Protein AF-0000000067724307 (afdb_homodimer)

Sequence (294 aa):
MVFWEGGGRNGIGILVDKDLRELVVEDRRVNDRLMTIKIVVEGFTLNIISVYAPQAVLDKEVKRHFLEDLDEMVRGIPHTEKLFIGGDFNSHNGATSGGYDDMHGGFSFGDRNRGGTSLLDFARAFDLVIANSSFSKKREHLVTFRSMVFWEGGGRNGIGILVDKDLRELVVEDRRVNDRLMTIKIVVEGFTLNIISVYAPQAVLDKEVKRHFLEDLDEMVRGIPHTEKLFIGGDFNSHNGATSGGYDDMHGGFSFGDRNRGGTSLLDFARAFDLVIANSSFSKKREHLVTFRS

Radius of gyration: 19.55 Å; Cα contacts (8 Å, |Δi|>4): 501; chains: 2; bounding box: 61×53×56 Å

pLDDT: mean 74.77, std 25.17, range [22.05, 97.94]

Organism: Nicotiana tabacum (NCBI:txid4097)

Structure (mmCIF, N/CA/C/O backbone):
data_AF-0000000067724307-model_v1
#
loop_
_entity.id
_entity.type
_entity.pdbx_description
1 polymer 'Craniofacial development protein 2-like'
#
loop_
_atom_site.group_PDB
_atom_site.id
_atom_site.type_symbol
_atom_site.label_atom_id
_atom_site.label_alt_id
_atom_site.label_comp_id
_atom_site.label_asym_id
_atom_site.label_entity_id
_atom_site.label_seq_id
_atom_site.pdbx_PDB_ins_code
_atom_site.Cartn_x
_atom_site.Cartn_y
_atom_site.Cartn_z
_atom_site.occupancy
_atom_site.B_iso_or_equiv
_atom_site.auth_seq_id
_atom_site.auth_comp_id
_atom_site.auth_asym_id
_atom_site.auth_atom_id
_atom_site.pdbx_PDB_model_num
ATOM 1 N N . MET A 1 1 ? 14.914 7.383 -19.219 1 22.34 1 MET A N 1
ATOM 2 C CA . MET A 1 1 ? 14.766 8.242 -18.047 1 22.34 1 MET A CA 1
ATOM 3 C C . MET A 1 1 ? 13.414 8.008 -17.359 1 22.34 1 MET A C 1
ATOM 5 O O . MET A 1 1 ? 12.367 8.164 -18 1 22.34 1 MET A O 1
ATOM 9 N N . VAL A 1 2 ? 13.422 7 -16.656 1 27.97 2 VAL A N 1
ATOM 10 C CA . VAL A 1 2 ? 12.109 6.887 -16.031 1 27.97 2 VAL A CA 1
ATOM 11 C C . VAL A 1 2 ? 11.859 8.109 -15.141 1 27.97 2 VAL A C 1
ATOM 13 O O . VAL A 1 2 ? 12.641 8.398 -14.234 1 27.97 2 VAL A O 1
ATOM 16 N N . PHE A 1 3 ? 11.352 9.156 -15.734 1 30.44 3 PHE A N 1
ATOM 17 C CA . PHE A 1 3 ? 10.766 10.258 -14.984 1 30.44 3 PHE A CA 1
ATOM 18 C C . PHE A 1 3 ? 9.742 9.742 -13.984 1 30.44 3 PHE A C 1
ATOM 20 O O . PHE A 1 3 ? 8.898 8.914 -14.328 1 30.44 3 PHE A O 1
ATOM 27 N N . TRP A 1 4 ? 10.414 9.219 -12.867 1 38.59 4 TRP A N 1
ATOM 28 C CA . TRP A 1 4 ? 9.305 9.305 -11.93 1 38.59 4 TRP A CA 1
ATOM 29 C C . TRP A 1 4 ? 8.602 10.648 -12.039 1 38.59 4 TRP A C 1
ATOM 31 O O . TRP A 1 4 ? 9.234 11.703 -11.906 1 38.59 4 TRP A O 1
ATOM 41 N N . GLU A 1 5 ? 7.961 10.859 -12.945 1 40.84 5 GLU A N 1
ATOM 42 C CA . GLU A 1 5 ? 7.176 12.078 -13.117 1 40.84 5 GLU A CA 1
ATOM 43 C C . GLU A 1 5 ? 6.777 12.672 -11.773 1 40.84 5 GLU A C 1
ATOM 45 O O . GLU A 1 5 ? 5.855 13.484 -11.695 1 40.84 5 GLU A O 1
ATOM 50 N N . GLY A 1 6 ? 7.395 12.117 -10.5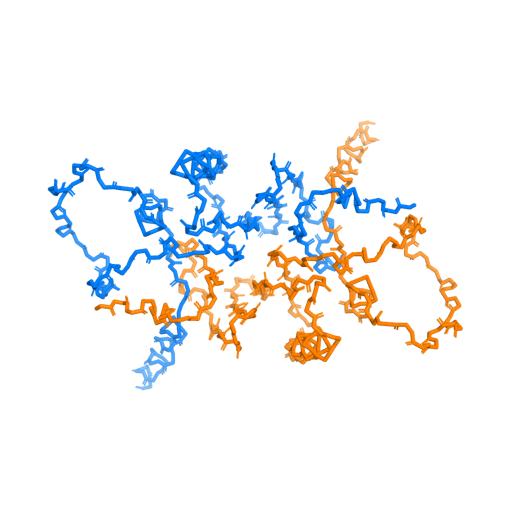86 1 39.94 6 GLY A N 1
ATOM 51 C CA . GLY A 1 6 ? 6.852 12.922 -9.508 1 39.94 6 GLY A CA 1
ATOM 52 C C . GLY A 1 6 ? 7.434 14.32 -9.453 1 39.94 6 GLY A C 1
ATOM 53 O O . GLY A 1 6 ? 8.43 14.562 -8.773 1 39.94 6 GLY A O 1
ATOM 54 N N . GLY A 1 7 ? 7.75 14.984 -10.438 1 40.38 7 GLY A N 1
ATOM 55 C CA . GLY A 1 7 ? 8.039 16.375 -10.133 1 40.38 7 GLY A CA 1
ATOM 56 C C . GLY A 1 7 ? 7.516 16.812 -8.781 1 40.38 7 GLY A C 1
ATOM 57 O O . GLY A 1 7 ? 7.215 15.977 -7.922 1 40.38 7 GLY A O 1
ATOM 58 N N . GLY A 1 8 ? 6.836 18.078 -8.727 1 43.09 8 GLY A N 1
ATOM 59 C CA . GLY A 1 8 ? 6.203 18.797 -7.641 1 43.09 8 GLY A CA 1
ATOM 60 C C . GLY A 1 8 ? 5.242 17.938 -6.832 1 43.09 8 GLY A C 1
ATOM 61 O O . GLY A 1 8 ? 4.645 18.406 -5.863 1 43.09 8 GLY A O 1
ATOM 62 N N . ARG A 1 9 ? 4.918 16.703 -7.434 1 49.91 9 ARG A N 1
ATOM 63 C CA . ARG A 1 9 ? 3.762 15.961 -6.949 1 49.91 9 ARG A CA 1
ATOM 64 C C . ARG A 1 9 ? 4.152 15.016 -5.82 1 49.91 9 ARG A C 1
ATOM 66 O O . ARG A 1 9 ? 5.309 14.602 -5.727 1 49.91 9 ARG A O 1
ATOM 73 N N . ASN A 1 10 ? 3.328 14.742 -4.867 1 62.5 10 ASN A N 1
ATOM 74 C CA . ASN A 1 10 ? 3.438 13.898 -3.684 1 62.5 10 ASN A CA 1
ATOM 75 C C . ASN A 1 10 ? 4.047 12.539 -4.016 1 62.5 10 ASN A C 1
ATOM 77 O O . ASN A 1 10 ? 4.074 12.133 -5.18 1 62.5 10 ASN A O 1
ATOM 81 N N . GLY A 1 11 ? 5.008 11.859 -3.264 1 81.06 11 GLY A N 1
ATOM 82 C CA . GLY A 1 11 ? 5.906 10.719 -3.209 1 81.06 11 GLY A CA 1
ATOM 83 C C . GLY A 1 11 ? 5.176 9.391 -3.146 1 81.06 11 GLY A C 1
ATOM 84 O O . GLY A 1 11 ? 5.742 8.383 -2.711 1 81.06 11 GLY A O 1
ATOM 85 N N . ILE A 1 12 ? 3.775 9.422 -3.645 1 90.5 12 ILE A N 1
ATOM 86 C CA . ILE A 1 12 ? 3.088 8.133 -3.549 1 90.5 12 ILE A CA 1
ATOM 87 C C . ILE A 1 12 ? 3.537 7.223 -4.688 1 90.5 12 ILE A C 1
ATOM 89 O O . ILE A 1 12 ? 3.785 7.688 -5.805 1 90.5 12 ILE A O 1
ATOM 93 N N . GLY A 1 13 ? 3.693 5.875 -4.41 1 92.12 13 GLY A N 1
ATOM 94 C CA . GLY A 1 13 ? 4.145 4.918 -5.41 1 92.12 13 GLY A CA 1
ATOM 95 C C . GLY A 1 13 ? 3.83 3.479 -5.047 1 92.12 13 GLY A C 1
ATOM 96 O O . GLY A 1 13 ? 3.295 3.209 -3.969 1 92.12 13 GLY A O 1
ATOM 97 N N . ILE A 1 14 ? 4.039 2.645 -6.008 1 95.25 14 ILE A N 1
ATOM 98 C CA . ILE A 1 14 ? 3.93 1.202 -5.812 1 95.25 14 ILE A CA 1
ATOM 99 C C . ILE A 1 14 ? 5.145 0.505 -6.418 1 95.25 14 ILE A C 1
ATOM 101 O O . ILE A 1 14 ? 5.496 0.75 -7.574 1 95.25 14 ILE A O 1
ATOM 105 N N . LEU A 1 15 ? 5.812 -0.229 -5.598 1 94.88 15 LEU A N 1
ATOM 106 C CA . LEU A 1 15 ? 6.859 -1.135 -6.059 1 94.88 15 LEU A CA 1
ATOM 107 C C . LEU A 1 15 ? 6.328 -2.559 -6.184 1 94.88 15 LEU A C 1
ATOM 109 O O . LEU A 1 15 ? 5.609 -3.037 -5.305 1 94.88 15 LEU A O 1
ATOM 113 N N . VAL A 1 16 ? 6.738 -3.207 -7.273 1 95.75 16 VAL A N 1
ATOM 114 C CA . VAL A 1 16 ? 6.223 -4.535 -7.59 1 95.75 16 VAL A CA 1
ATOM 115 C C . VAL A 1 16 ? 7.387 -5.508 -7.77 1 95.75 16 VAL A C 1
ATOM 117 O O . VAL A 1 16 ? 8.391 -5.18 -8.414 1 95.75 16 VAL A O 1
ATOM 120 N N . ASP A 1 17 ? 7.16 -6.652 -7.137 1 96.19 17 ASP A N 1
ATOM 121 C CA . ASP A 1 17 ? 8.102 -7.723 -7.438 1 96.19 17 ASP A CA 1
ATOM 122 C C . ASP A 1 17 ? 8.297 -7.875 -8.945 1 96.19 17 ASP A C 1
ATOM 124 O O . ASP A 1 17 ? 7.324 -7.941 -9.695 1 96.19 17 ASP A O 1
ATOM 128 N N . LYS A 1 18 ? 9.562 -7.898 -9.367 1 93.75 18 LYS A N 1
ATOM 129 C CA . LYS A 1 18 ? 9.852 -7.945 -10.797 1 93.75 18 LYS A CA 1
ATOM 130 C C . LYS A 1 18 ? 9.195 -9.156 -11.453 1 93.75 18 LYS A C 1
ATOM 132 O O . LYS A 1 18 ? 8.758 -9.086 -12.602 1 93.75 18 LYS A O 1
ATOM 137 N N . ASP A 1 19 ? 9.039 -10.242 -10.758 1 93 19 ASP A N 1
ATOM 138 C CA . ASP A 1 19 ? 8.445 -11.469 -11.281 1 93 19 ASP A CA 1
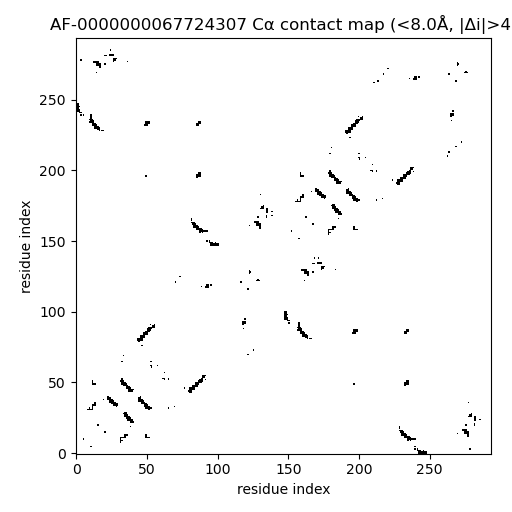ATOM 139 C C . ASP A 1 19 ? 6.961 -11.266 -11.586 1 93 19 ASP A C 1
ATOM 141 O O . ASP A 1 19 ? 6.359 -12.07 -12.305 1 93 19 ASP A O 1
ATOM 145 N N . LEU A 1 20 ? 6.402 -10.188 -11.039 1 92.12 20 LEU A N 1
ATOM 146 C CA . LEU A 1 20 ? 4.969 -9.969 -11.195 1 92.12 20 LEU A CA 1
ATOM 147 C C . LEU A 1 20 ? 4.688 -8.891 -12.234 1 92.12 20 LEU A C 1
ATOM 149 O O . LEU A 1 20 ? 3.529 -8.617 -12.555 1 92.12 20 LEU A O 1
ATOM 153 N N . ARG A 1 21 ? 5.668 -8.312 -12.75 1 91.94 21 ARG A N 1
ATOM 154 C CA . ARG A 1 21 ? 5.523 -7.164 -13.641 1 91.94 21 ARG A CA 1
ATOM 155 C C . ARG A 1 21 ? 4.539 -7.465 -14.766 1 91.94 21 ARG A C 1
ATOM 157 O O . ARG A 1 21 ? 3.652 -6.66 -15.055 1 91.94 21 ARG A O 1
ATOM 164 N N . GLU A 1 22 ? 4.664 -8.68 -15.344 1 89.5 22 GLU A N 1
ATOM 165 C CA . GLU A 1 22 ? 3.85 -9.023 -16.5 1 89.5 22 GLU A CA 1
ATOM 166 C C . GLU A 1 22 ? 2.416 -9.352 -16.094 1 89.5 22 GLU A C 1
ATOM 168 O O . GLU A 1 22 ? 1.527 -9.438 -16.953 1 89.5 22 GLU A O 1
ATOM 173 N N . LEU A 1 23 ? 2.252 -9.57 -14.859 1 91.31 23 LEU A N 1
ATOM 174 C CA . LEU A 1 23 ? 0.918 -9.898 -14.367 1 91.31 23 LEU A CA 1
ATOM 175 C C . LEU A 1 23 ? 0.142 -8.641 -14.008 1 91.31 23 LEU A C 1
ATOM 177 O O . LEU A 1 23 ? -1.062 -8.695 -13.75 1 91.31 23 LEU A O 1
ATOM 181 N N . VAL A 1 24 ? 0.819 -7.453 -13.992 1 93.06 24 VAL A N 1
ATOM 182 C CA . VAL A 1 24 ? 0.139 -6.176 -13.812 1 93.06 24 VAL A CA 1
ATOM 183 C C . VAL A 1 24 ? -0.581 -5.785 -15.094 1 93.06 24 VAL A C 1
ATOM 185 O O . VAL A 1 24 ? 0.06 -5.512 -16.109 1 93.06 24 VAL A O 1
ATOM 188 N N . VAL A 1 25 ? -1.899 -5.676 -15 1 93.44 25 VAL A N 1
ATOM 189 C CA . VAL A 1 25 ? -2.668 -5.48 -16.219 1 93.44 25 VAL A CA 1
ATOM 190 C C . VAL A 1 25 ? -3.203 -4.051 -16.266 1 93.44 25 VAL A C 1
ATOM 192 O O . VAL A 1 25 ? -3.648 -3.582 -17.328 1 93.44 25 VAL A O 1
ATOM 195 N N . GLU A 1 26 ? -3.25 -3.391 -15.156 1 93.62 26 GLU A N 1
ATOM 196 C CA . GLU A 1 26 ? -3.652 -1.99 -15.062 1 93.62 26 GLU A CA 1
ATOM 197 C C . GLU A 1 26 ? -2.812 -1.243 -14.031 1 93.62 26 GLU A C 1
ATOM 199 O O . GLU A 1 26 ? -2.438 -1.809 -13 1 93.62 26 GLU A O 1
ATOM 204 N N . ASP A 1 27 ? -2.395 -0.081 -14.312 1 92.19 27 ASP A N 1
ATOM 205 C CA . ASP A 1 27 ? -1.772 0.869 -13.391 1 92.19 27 ASP A CA 1
ATOM 206 C C . ASP A 1 27 ? -2.332 2.275 -13.594 1 92.19 27 ASP A C 1
ATOM 208 O O . ASP A 1 27 ? -2.455 2.74 -14.734 1 92.19 27 ASP A O 1
ATOM 212 N N . ARG A 1 28 ? -2.711 2.877 -12.508 1 92.31 28 ARG A N 1
ATOM 213 C CA . ARG A 1 28 ? -3.344 4.188 -12.625 1 92.31 28 ARG A CA 1
ATOM 214 C C . ARG A 1 28 ? -2.961 5.09 -11.453 1 92.31 28 ARG A C 1
ATOM 216 O O . ARG A 1 28 ? -3.162 4.727 -10.297 1 92.31 28 ARG A O 1
ATOM 223 N N . ARG A 1 29 ? -2.389 6.199 -11.797 1 91.62 29 ARG A N 1
ATOM 224 C CA . ARG A 1 29 ? -2.252 7.273 -10.82 1 91.62 29 ARG A CA 1
ATOM 225 C C . ARG A 1 29 ? -3.418 8.25 -10.914 1 91.62 29 ARG A C 1
ATOM 227 O O . ARG A 1 29 ? -3.564 8.953 -11.914 1 91.62 29 ARG A O 1
ATOM 234 N N . VAL A 1 30 ? -4.223 8.32 -9.906 1 92.75 30 VAL A N 1
ATOM 235 C CA . VAL A 1 30 ? -5.418 9.148 -9.938 1 92.75 30 VAL A CA 1
ATOM 236 C C . VAL A 1 30 ? -5.047 10.602 -9.633 1 92.75 30 VAL A C 1
ATOM 238 O O . VAL A 1 30 ? -5.504 11.523 -10.312 1 92.75 30 VAL A O 1
ATOM 241 N N . ASN A 1 31 ? -4.25 10.82 -8.648 1 92.25 31 ASN A N 1
ATOM 242 C CA . ASN A 1 31 ? -3.709 12.117 -8.25 1 92.25 31 ASN A CA 1
ATOM 243 C C . ASN A 1 31 ? -2.49 11.961 -7.344 1 92.25 31 ASN A C 1
ATOM 245 O O . ASN A 1 31 ? -1.858 10.898 -7.328 1 92.25 31 ASN A O 1
ATOM 249 N N . ASP A 1 32 ? -2.186 13 -6.594 1 90.62 32 ASP A N 1
ATOM 250 C CA . ASP A 1 32 ? -0.966 12.969 -5.793 1 90.62 32 ASP A CA 1
ATOM 251 C C . ASP A 1 32 ? -1.166 12.148 -4.52 1 90.62 32 ASP A C 1
ATOM 253 O O . ASP A 1 32 ? -0.239 12 -3.721 1 90.62 32 ASP A O 1
ATOM 257 N N . ARG A 1 33 ? -2.352 11.492 -4.34 1 94.06 33 ARG A N 1
ATOM 258 C CA . ARG A 1 33 ? -2.639 10.82 -3.074 1 94.06 33 ARG A CA 1
ATOM 259 C C . ARG A 1 33 ? -3.125 9.398 -3.307 1 94.06 33 ARG A C 1
ATOM 261 O O . ARG A 1 33 ? -3.211 8.602 -2.365 1 94.06 33 ARG A O 1
ATOM 268 N N . LEU A 1 34 ? -3.422 9.078 -4.57 1 96.12 34 LEU A N 1
ATOM 269 C CA . LEU A 1 34 ? -4.043 7.789 -4.871 1 96.12 34 LEU A CA 1
ATOM 270 C C . LEU A 1 34 ? -3.42 7.164 -6.113 1 96.12 34 LEU A C 1
ATOM 272 O O . LEU A 1 34 ? -3.377 7.793 -7.176 1 96.12 34 LEU A O 1
ATOM 276 N N . MET A 1 35 ? -2.918 6.004 -5.98 1 95.25 35 MET A N 1
ATOM 277 C CA . MET A 1 35 ? -2.406 5.195 -7.082 1 95.25 35 MET A CA 1
ATOM 278 C C . MET A 1 35 ? -2.85 3.742 -6.941 1 95.25 35 MET A C 1
ATOM 280 O O . MET A 1 35 ? -2.975 3.23 -5.828 1 95.25 35 MET A O 1
ATOM 284 N N . THR A 1 36 ? -3.107 3.068 -8.055 1 96.75 36 THR A N 1
ATOM 285 C CA . THR A 1 36 ? -3.578 1.689 -7.996 1 96.75 36 THR A CA 1
ATOM 286 C C . THR A 1 36 ? -2.947 0.851 -9.102 1 96.75 36 THR A C 1
ATOM 288 O O . THR A 1 36 ? -2.59 1.376 -10.156 1 96.75 36 THR A O 1
ATOM 291 N N . ILE A 1 37 ? -2.756 -0.402 -8.812 1 96.19 37 ILE A N 1
ATOM 292 C CA . ILE A 1 37 ? -2.443 -1.392 -9.844 1 96.19 37 ILE A CA 1
ATOM 293 C C . ILE A 1 37 ? -3.406 -2.572 -9.727 1 96.19 37 ILE A C 1
ATOM 295 O O . ILE A 1 37 ? -4.008 -2.793 -8.672 1 96.19 37 ILE A O 1
ATOM 299 N N . LYS A 1 38 ? -3.609 -3.26 -10.812 1 95.88 38 LYS A N 1
ATOM 300 C CA . LYS A 1 38 ? -4.367 -4.504 -10.891 1 95.88 38 LYS A CA 1
ATOM 301 C C . LYS A 1 38 ? -3.48 -5.66 -11.352 1 95.88 38 LYS A C 1
ATOM 303 O O . LYS A 1 38 ? -2.791 -5.551 -12.367 1 95.88 38 LYS A O 1
ATOM 308 N N . ILE A 1 39 ? -3.463 -6.703 -10.586 1 93.56 39 ILE A N 1
ATOM 309 C CA . ILE A 1 39 ? -2.672 -7.871 -10.953 1 93.56 39 ILE A CA 1
ATOM 310 C C . ILE A 1 39 ? -3.588 -9.078 -11.141 1 93.56 39 ILE A C 1
ATOM 312 O O . ILE A 1 39 ? -4.527 -9.281 -10.367 1 93.56 39 ILE A O 1
ATOM 316 N N . VAL A 1 40 ? -3.287 -9.836 -12.109 1 92.62 40 VAL A N 1
ATOM 317 C CA . VAL A 1 40 ? -4.051 -11.047 -12.375 1 92.62 40 VAL A CA 1
ATOM 318 C C . VAL A 1 40 ? -3.141 -12.266 -12.258 1 92.62 40 VAL A C 1
ATOM 320 O O . VAL A 1 40 ? -2.176 -12.406 -13.016 1 92.62 40 VAL A O 1
ATOM 323 N N . VAL A 1 41 ? -3.461 -13.047 -11.211 1 85.62 41 VAL A N 1
ATOM 324 C CA . VAL A 1 41 ? -2.736 -14.297 -11.008 1 85.62 41 VAL A CA 1
ATOM 325 C C . VAL A 1 41 ? -3.699 -15.477 -11.125 1 85.62 41 VAL A C 1
ATOM 327 O O . VAL A 1 41 ? -4.609 -15.625 -10.305 1 85.62 41 VAL A O 1
ATOM 330 N N . GLU A 1 42 ? -3.445 -16.391 -11.953 1 81.75 42 GLU A N 1
ATOM 331 C CA . GLU A 1 42 ? -4.219 -17.609 -12.234 1 81.75 42 GLU A CA 1
ATOM 332 C C . GLU A 1 42 ? -5.492 -17.641 -11.398 1 81.75 42 GLU A C 1
ATOM 334 O O . GLU A 1 42 ? -5.516 -18.234 -10.32 1 81.75 42 GLU A O 1
ATOM 339 N N . GLY A 1 43 ? -6.613 -17.125 -11.82 1 80.94 43 GLY A N 1
ATOM 340 C CA . GLY A 1 43 ? -7.926 -17.203 -11.195 1 80.94 43 GLY A CA 1
ATOM 341 C C . GLY A 1 43 ? -8.102 -16.188 -10.078 1 80.94 43 GLY A C 1
ATOM 342 O O . GLY A 1 43 ? -9.102 -16.234 -9.352 1 80.94 43 GLY A O 1
ATOM 343 N N . PHE A 1 44 ? -7.102 -15.414 -9.758 1 87.25 44 PHE A N 1
ATOM 344 C CA . PHE A 1 44 ? -7.129 -14.445 -8.664 1 87.25 44 PHE A CA 1
ATOM 345 C C . PHE A 1 44 ? -6.758 -13.055 -9.172 1 87.25 44 PHE A C 1
ATOM 347 O O . PHE A 1 44 ? -5.688 -12.867 -9.75 1 87.25 44 PHE A O 1
ATOM 354 N N . THR A 1 45 ? -7.734 -12.148 -9.109 1 94.81 45 THR A N 1
ATOM 355 C CA . THR A 1 45 ? -7.461 -10.758 -9.484 1 94.81 45 THR A CA 1
ATOM 356 C C . THR A 1 45 ? -7.391 -9.867 -8.25 1 94.81 45 THR A C 1
ATOM 358 O O . THR A 1 45 ? -8.312 -9.859 -7.434 1 94.81 45 THR A O 1
ATOM 361 N N . LEU A 1 46 ? -6.305 -9.148 -8.133 1 95.56 46 LEU A N 1
ATOM 362 C CA . LEU A 1 46 ? -6.059 -8.328 -6.949 1 95.56 46 LEU A CA 1
ATOM 363 C C . LEU A 1 46 ? -5.816 -6.875 -7.344 1 95.56 46 LEU A C 1
ATOM 365 O O . LEU A 1 46 ? -5.02 -6.594 -8.234 1 95.56 46 LEU A O 1
ATOM 369 N N . ASN A 1 47 ? -6.594 -6 -6.73 1 97.44 47 ASN A N 1
ATOM 370 C CA . ASN A 1 47 ? -6.359 -4.562 -6.824 1 97.44 47 ASN A CA 1
ATOM 371 C C . ASN A 1 47 ? -5.605 -4.039 -5.605 1 97.44 47 ASN A C 1
ATOM 373 O O . ASN A 1 47 ? -5.969 -4.344 -4.469 1 97.44 47 ASN A O 1
ATOM 377 N N . ILE A 1 48 ? -4.52 -3.314 -5.836 1 97.5 48 ILE A N 1
ATOM 378 C CA . ILE A 1 48 ? -3.717 -2.723 -4.77 1 97.5 48 ILE A CA 1
ATOM 379 C C . ILE A 1 48 ? -3.73 -1.201 -4.898 1 97.5 48 ILE A C 1
ATOM 381 O O . ILE A 1 48 ? -3.357 -0.657 -5.941 1 97.5 48 ILE A O 1
ATOM 385 N N . ILE A 1 49 ? -4.176 -0.54 -3.891 1 97.94 49 ILE A N 1
ATOM 386 C CA . ILE A 1 49 ? -4.242 0.917 -3.891 1 97.94 49 ILE A CA 1
ATOM 387 C C . ILE A 1 49 ? -3.254 1.479 -2.871 1 97.94 49 ILE A C 1
ATOM 389 O O . ILE A 1 49 ? -3.227 1.044 -1.718 1 97.94 49 ILE A O 1
ATOM 393 N N . SER A 1 50 ? -2.398 2.391 -3.266 1 97.25 50 SER A N 1
ATOM 394 C CA . SER A 1 50 ? -1.55 3.186 -2.385 1 97.25 50 SER A CA 1
ATOM 395 C C . SER A 1 50 ? -2.188 4.535 -2.072 1 97.25 50 SER A C 1
ATOM 397 O O . SER A 1 50 ? -2.65 5.234 -2.977 1 97.25 50 SER A O 1
ATOM 399 N N . VAL A 1 51 ? -2.203 4.875 -0.766 1 95.81 51 VAL A N 1
ATOM 400 C CA . VAL A 1 51 ? -2.893 6.102 -0.385 1 95.81 51 VAL A CA 1
ATOM 401 C C . VAL A 1 51 ? -1.966 6.98 0.454 1 95.81 51 VAL A C 1
ATOM 403 O O . VAL A 1 51 ? -1.097 6.469 1.166 1 95.81 51 VAL A O 1
ATOM 406 N N . TYR A 1 52 ? -2.129 8.227 0.305 1 94.06 52 TYR A N 1
ATOM 407 C CA . TYR A 1 52 ? -1.646 9.273 1.206 1 94.06 52 TYR A CA 1
ATOM 408 C C . TYR A 1 52 ? -2.748 10.273 1.523 1 94.06 52 TYR A C 1
ATOM 410 O O . TYR A 1 52 ? -2.93 11.258 0.801 1 94.06 52 TYR A O 1
ATOM 418 N N . ALA A 1 53 ? -3.373 9.945 2.625 1 93.38 53 ALA A N 1
ATOM 419 C CA . ALA A 1 53 ? -4.543 10.75 2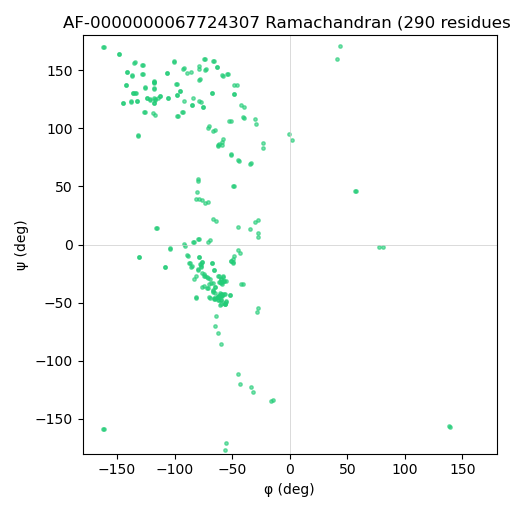.973 1 93.38 53 ALA A CA 1
ATOM 420 C C . ALA A 1 53 ? -4.133 12.141 3.463 1 93.38 53 ALA A C 1
ATOM 422 O O . ALA A 1 53 ? -3.033 12.312 3.992 1 93.38 53 ALA A O 1
ATOM 423 N N . PRO A 1 54 ? -5.07 13.133 3.207 1 90.88 54 PRO A N 1
ATOM 424 C CA . PRO A 1 54 ? -4.766 14.484 3.691 1 90.88 54 PRO A CA 1
ATOM 425 C C . PRO A 1 54 ? -4.555 14.531 5.203 1 90.88 54 PRO A C 1
ATOM 427 O O . PRO A 1 54 ? -5.223 13.812 5.949 1 90.88 54 PRO A O 1
ATOM 430 N N . GLN A 1 55 ? -3.668 15.391 5.637 1 86.69 55 GLN A N 1
ATOM 431 C CA . GLN A 1 55 ? -3.432 15.586 7.062 1 86.69 55 GLN A CA 1
ATOM 432 C C . GLN A 1 55 ? -4.652 16.203 7.742 1 86.69 55 GLN A C 1
ATOM 434 O O . GLN A 1 55 ? -5.441 16.906 7.102 1 86.69 55 GLN A O 1
ATOM 439 N N . ALA A 1 56 ? -4.734 16.016 9.023 1 82.56 56 ALA A N 1
ATOM 440 C CA . ALA A 1 56 ? -5.879 16.469 9.812 1 82.56 56 ALA A CA 1
ATOM 441 C C . ALA A 1 56 ? -6.043 17.984 9.711 1 82.56 56 ALA A C 1
ATOM 443 O O . ALA A 1 56 ? -7.164 18.484 9.734 1 82.56 56 ALA A O 1
ATOM 444 N N . VAL A 1 57 ? -4.934 18.703 9.523 1 84.38 57 VAL A N 1
ATOM 445 C CA . VAL A 1 57 ? -4.926 20.172 9.578 1 84.38 57 VAL A CA 1
ATOM 446 C C . VAL A 1 57 ? -5.496 20.734 8.281 1 84.38 57 VAL A C 1
ATOM 448 O O . VAL A 1 57 ? -5.836 21.922 8.211 1 84.38 57 VAL A O 1
ATOM 451 N N . LEU A 1 58 ? -5.574 19.953 7.246 1 87.88 58 LEU A N 1
ATOM 452 C CA . LEU A 1 58 ? -6.074 20.453 5.961 1 87.88 58 LEU A CA 1
ATOM 453 C C . LEU A 1 58 ? -7.586 20.625 6 1 87.88 58 LEU A C 1
ATOM 455 O O . LEU A 1 58 ? -8.266 20.062 6.855 1 87.88 58 LEU A O 1
ATOM 459 N N . ASP A 1 59 ? -8.125 21.422 5.109 1 90.44 59 ASP A N 1
ATOM 460 C CA . ASP A 1 59 ? -9.539 21.797 5.086 1 90.44 59 ASP A CA 1
ATOM 461 C C . ASP A 1 59 ? -10.43 20.562 4.859 1 90.44 59 ASP A C 1
ATOM 463 O O . ASP A 1 59 ? -10 19.594 4.238 1 90.44 59 ASP A O 1
ATOM 467 N N . LYS A 1 60 ? -11.594 20.656 5.332 1 88.25 60 LYS A N 1
ATOM 468 C CA . LYS A 1 60 ? -12.586 19.594 5.23 1 88.25 60 LYS A CA 1
ATOM 469 C C . LYS A 1 60 ? -12.883 19.25 3.775 1 88.25 60 LYS A C 1
ATOM 471 O O . LYS A 1 60 ? -13.141 18.078 3.447 1 88.25 60 LYS A O 1
ATOM 476 N N . GLU A 1 61 ? -12.828 20.188 2.914 1 92.88 61 GLU A N 1
ATOM 477 C CA . GLU A 1 61 ? -13.109 19.969 1.5 1 92.88 61 GLU A CA 1
ATOM 478 C C . GLU A 1 61 ? -12.047 19.062 0.867 1 92.88 61 GLU A C 1
ATOM 480 O O . GLU A 1 61 ? -12.359 18.203 0.047 1 92.88 61 GLU A O 1
ATOM 485 N N . VAL A 1 62 ? -10.828 19.281 1.241 1 92.31 62 VAL A N 1
ATOM 486 C CA . VAL A 1 62 ? -9.727 18.453 0.744 1 92.31 62 VAL A CA 1
ATOM 487 C C . VAL A 1 62 ? -9.93 17.016 1.181 1 92.31 62 VAL A C 1
ATOM 489 O O . VAL A 1 62 ? -9.766 16.078 0.381 1 92.31 62 VAL A O 1
ATOM 492 N N . LYS A 1 63 ? -10.273 16.859 2.408 1 89.75 63 LYS A N 1
ATOM 493 C CA . LYS A 1 63 ? -10.516 15.523 2.943 1 89.75 63 LYS A CA 1
ATOM 494 C C . LYS A 1 63 ? -11.719 14.867 2.266 1 89.75 63 LYS A C 1
ATOM 496 O O . LYS A 1 63 ? -11.68 13.68 1.944 1 89.75 63 LYS A O 1
ATOM 501 N N . ARG A 1 64 ? -12.734 15.633 2.061 1 89.75 64 ARG A N 1
ATOM 502 C CA . ARG A 1 64 ? -13.922 15.125 1.38 1 89.75 64 ARG A CA 1
ATOM 503 C C . ARG A 1 64 ? -13.594 14.672 -0.038 1 89.75 64 ARG A C 1
ATOM 505 O O . ARG A 1 64 ? -14.008 13.594 -0.463 1 89.75 64 ARG A O 1
ATOM 512 N N . HIS A 1 65 ? -12.883 15.484 -0.792 1 93.56 65 HIS A N 1
ATOM 513 C CA . HIS A 1 65 ? -12.508 15.141 -2.158 1 93.56 65 HIS A CA 1
ATOM 514 C C . HIS A 1 65 ? -11.664 13.867 -2.195 1 93.56 65 HIS A C 1
ATOM 516 O O . HIS A 1 65 ? -11.828 13.031 -3.086 1 93.56 65 HIS A O 1
ATOM 522 N N . PHE A 1 66 ? -10.75 13.75 -1.282 1 94.19 66 PHE A N 1
ATOM 523 C CA . PHE A 1 66 ? -9.938 12.547 -1.177 1 94.19 66 PHE A CA 1
ATOM 524 C C . PHE A 1 66 ? -10.82 11.312 -1.02 1 94.19 66 PHE A C 1
ATOM 526 O O . PHE A 1 66 ? -10.641 10.32 -1.729 1 94.19 66 PHE A O 1
ATOM 533 N N . LEU A 1 67 ? -11.742 11.367 -0.078 1 92.44 67 LEU A N 1
ATOM 534 C CA . LEU A 1 67 ? -12.602 10.227 0.186 1 92.44 67 LEU A CA 1
ATOM 535 C C . LEU A 1 67 ? -13.5 9.938 -1.012 1 92.44 67 LEU A C 1
ATOM 537 O O . LEU A 1 67 ? -13.797 8.773 -1.309 1 92.44 67 LEU A O 1
ATOM 541 N N . GLU A 1 68 ? -13.914 10.977 -1.647 1 94.12 68 GLU A N 1
ATOM 542 C CA . GLU A 1 68 ? -14.734 10.805 -2.844 1 94.12 68 GLU A CA 1
ATOM 543 C C . GLU A 1 68 ? -13.938 10.133 -3.961 1 94.12 68 GLU A C 1
ATOM 545 O O . GLU A 1 68 ? -14.453 9.234 -4.641 1 94.12 68 GLU A O 1
ATOM 550 N N . ASP A 1 69 ? -12.75 10.594 -4.191 1 96.31 69 ASP A N 1
ATOM 551 C CA . ASP A 1 69 ? -11.891 9.969 -5.195 1 96.31 69 ASP A CA 1
ATOM 552 C C . ASP A 1 69 ? -11.641 8.5 -4.867 1 96.31 69 ASP A C 1
ATOM 554 O O . ASP A 1 69 ? -11.688 7.645 -5.754 1 96.31 69 ASP A O 1
ATOM 558 N N . LEU A 1 70 ? -11.352 8.258 -3.596 1 96.56 70 LEU A N 1
ATOM 559 C CA . LEU A 1 70 ? -11.133 6.883 -3.162 1 96.56 70 LEU A CA 1
ATOM 560 C C . LEU A 1 70 ? -12.391 6.043 -3.359 1 96.56 70 LEU A C 1
ATOM 562 O O . LEU A 1 70 ? -12.312 4.914 -3.848 1 96.56 70 LEU A O 1
ATOM 566 N N . ASP A 1 71 ? -13.508 6.551 -2.998 1 95.69 71 ASP A N 1
ATOM 567 C CA . ASP A 1 71 ? -14.805 5.898 -3.178 1 95.69 71 ASP A CA 1
ATOM 568 C C . ASP A 1 71 ? -15.031 5.527 -4.641 1 95.69 71 ASP A C 1
ATOM 570 O O . ASP A 1 71 ? -15.383 4.387 -4.949 1 95.69 71 ASP A O 1
ATOM 574 N N . GLU A 1 72 ? -14.812 6.465 -5.441 1 96.94 72 GLU A N 1
ATOM 575 C CA . GLU A 1 72 ? -15 6.234 -6.871 1 96.94 72 GLU A CA 1
ATOM 576 C C . GLU A 1 72 ? -14.078 5.133 -7.375 1 96.94 72 GLU A C 1
ATOM 578 O O . GLU A 1 72 ? -14.5 4.27 -8.148 1 96.94 72 GLU A O 1
ATOM 583 N N . MET A 1 73 ? -12.891 5.148 -6.98 1 97.12 73 MET A N 1
ATOM 584 C CA . MET A 1 73 ? -11.922 4.133 -7.379 1 97.12 73 MET A CA 1
ATOM 585 C C . MET A 1 73 ? -12.383 2.744 -6.953 1 97.12 73 MET A C 1
ATOM 587 O O . MET A 1 73 ? -12.359 1.805 -7.75 1 97.12 73 MET A O 1
ATOM 591 N N . VAL A 1 74 ? -12.797 2.631 -5.715 1 97.75 74 VAL A N 1
ATOM 592 C CA . VAL A 1 74 ? -13.164 1.331 -5.156 1 97.75 74 VAL A CA 1
ATOM 593 C C . VAL A 1 74 ? -14.477 0.855 -5.77 1 97.75 74 VAL A C 1
ATOM 595 O O . VAL A 1 74 ? -14.641 -0.333 -6.055 1 97.75 74 VAL A O 1
ATOM 598 N N . ARG A 1 75 ? -15.367 1.72 -6.004 1 97.25 75 ARG A N 1
ATOM 599 C CA . ARG A 1 75 ? -16.641 1.366 -6.625 1 97.25 75 ARG A CA 1
ATOM 600 C C . ARG A 1 75 ? -16.422 0.797 -8.023 1 97.25 75 ARG A C 1
ATOM 602 O O . ARG A 1 75 ? -17.219 -0.011 -8.5 1 97.25 75 ARG A O 1
ATOM 609 N N . GLY A 1 76 ? -15.367 1.193 -8.641 1 96.88 76 GLY A N 1
ATOM 610 C CA . GLY A 1 76 ? -15.07 0.729 -9.992 1 96.88 76 GLY A CA 1
ATOM 611 C C . GLY A 1 76 ? -14.484 -0.668 -10.023 1 96.88 76 GLY A C 1
ATOM 612 O O . GLY A 1 76 ? -14.352 -1.266 -11.094 1 96.88 76 GLY A O 1
ATOM 613 N N . ILE A 1 77 ? -14.125 -1.201 -8.93 1 97.31 77 ILE A N 1
ATOM 614 C CA . ILE A 1 77 ? -13.539 -2.537 -8.852 1 97.31 77 ILE A CA 1
ATOM 615 C C . ILE A 1 77 ? -14.656 -3.58 -8.789 1 97.31 77 ILE A C 1
ATOM 617 O O . ILE A 1 77 ? -15.484 -3.561 -7.879 1 97.31 77 ILE A O 1
ATOM 621 N N . PRO A 1 78 ? -14.672 -4.504 -9.797 1 96.88 78 PRO A N 1
ATOM 622 C CA . PRO A 1 78 ? -15.68 -5.566 -9.742 1 96.88 78 PRO A CA 1
ATOM 623 C C . PRO A 1 78 ? -15.656 -6.34 -8.422 1 96.88 78 PRO A C 1
ATOM 625 O O . PRO A 1 78 ? -14.586 -6.586 -7.871 1 96.88 78 PRO A O 1
ATOM 628 N N . HIS A 1 79 ? -16.797 -6.816 -7.941 1 93.56 79 HIS A N 1
ATOM 629 C CA . HIS A 1 79 ? -16.938 -7.5 -6.66 1 93.56 79 HIS A CA 1
ATOM 630 C C . HIS A 1 79 ? -16.188 -8.828 -6.656 1 93.56 79 HIS A C 1
ATOM 632 O O . HIS A 1 79 ? -15.859 -9.359 -5.594 1 93.56 79 HIS A O 1
ATOM 638 N N . THR A 1 80 ? -15.922 -9.391 -7.828 1 94.94 80 THR A N 1
ATOM 639 C CA . THR A 1 80 ? -15.219 -10.664 -7.941 1 94.94 80 THR A CA 1
ATOM 640 C C . THR A 1 80 ? -13.719 -10.469 -7.715 1 94.94 80 THR A C 1
ATOM 642 O O . THR A 1 80 ? -12.992 -11.445 -7.508 1 94.94 80 THR A O 1
ATOM 645 N N . GLU A 1 81 ? -13.234 -9.242 -7.855 1 96.75 81 GLU A N 1
ATOM 646 C CA . GLU A 1 81 ? -11.828 -8.938 -7.641 1 96.75 81 GLU A CA 1
ATOM 647 C C . GLU A 1 81 ? -11.57 -8.516 -6.195 1 96.75 81 GLU A C 1
ATOM 649 O O . GLU A 1 81 ? -12.469 -8.023 -5.52 1 96.75 81 GLU A O 1
ATOM 654 N N . LYS A 1 82 ? -10.375 -8.773 -5.734 1 96.69 82 LYS A N 1
ATOM 655 C CA . LYS A 1 82 ? -10.031 -8.484 -4.344 1 96.69 82 LYS A CA 1
ATOM 656 C C . LYS A 1 82 ? -9.242 -7.18 -4.234 1 96.69 82 LYS A C 1
ATOM 658 O O . LYS A 1 82 ? -8.664 -6.711 -5.219 1 96.69 82 LYS A O 1
ATOM 663 N N . LEU A 1 83 ? -9.312 -6.613 -3.021 1 97.69 83 LEU A N 1
ATOM 664 C CA . LEU A 1 83 ? -8.789 -5.262 -2.848 1 97.69 83 LEU A CA 1
ATOM 665 C C . LEU A 1 83 ? -7.914 -5.176 -1.604 1 97.69 83 LEU A C 1
ATOM 667 O O . LEU A 1 83 ? -8.273 -5.695 -0.546 1 97.69 83 LEU A O 1
ATOM 671 N N . PHE A 1 84 ? -6.711 -4.602 -1.767 1 97.31 84 PHE A N 1
ATOM 672 C CA . PHE A 1 84 ? -5.863 -4.121 -0.681 1 97.31 84 PHE A CA 1
ATOM 673 C C . PHE A 1 84 ? -5.633 -2.621 -0.803 1 97.31 84 PHE A C 1
ATOM 675 O O . PHE A 1 84 ? -5.383 -2.111 -1.898 1 97.31 84 PHE A O 1
ATOM 682 N N . ILE A 1 85 ? -5.762 -1.917 0.27 1 97.69 85 ILE A N 1
ATOM 683 C CA . ILE A 1 85 ? -5.41 -0.502 0.323 1 97.69 85 ILE A CA 1
ATOM 684 C C . ILE A 1 85 ? -4.348 -0.274 1.396 1 97.69 85 ILE A C 1
ATOM 686 O O . ILE A 1 85 ? -4.516 -0.697 2.543 1 97.69 85 ILE A O 1
ATOM 690 N N . GLY A 1 86 ? -3.234 0.317 1.045 1 96.38 86 GLY A N 1
ATOM 691 C CA . GLY A 1 86 ? -2.174 0.582 2.004 1 96.38 86 GLY A CA 1
ATOM 692 C C . GLY A 1 86 ? -1.595 1.979 1.883 1 96.38 86 GLY A C 1
ATOM 693 O O . GLY A 1 86 ? -1.616 2.574 0.803 1 96.38 86 GLY A O 1
ATOM 694 N N . GLY A 1 87 ? -1.043 2.453 2.887 1 95.31 87 GLY A N 1
ATOM 695 C CA . GLY A 1 87 ? -0.405 3.76 2.912 1 95.31 87 GLY A CA 1
ATOM 696 C C . GLY A 1 87 ? -0.684 4.535 4.188 1 95.31 87 GLY A C 1
ATOM 697 O O . GLY A 1 87 ? -0.857 3.941 5.254 1 95.31 87 GLY A O 1
ATOM 698 N N . ASP A 1 88 ? -0.562 5.828 4.086 1 92.88 88 ASP A N 1
ATOM 699 C CA . ASP A 1 88 ? -0.812 6.723 5.211 1 92.88 88 ASP A CA 1
ATOM 700 C C . ASP A 1 88 ? -2.23 7.289 5.16 1 92.88 88 ASP A C 1
ATOM 702 O O . ASP A 1 88 ? -2.551 8.094 4.281 1 92.88 88 ASP A O 1
ATOM 706 N N . PHE A 1 89 ? -3.02 6.852 6.07 1 91.06 89 PHE A N 1
ATOM 707 C CA . PHE A 1 89 ? -4.422 7.254 6.102 1 91.06 89 PHE A CA 1
ATOM 708 C C . PHE A 1 89 ? -4.609 8.492 6.965 1 91.06 89 PHE A C 1
ATOM 710 O O . PHE A 1 89 ? -5.695 9.078 7 1 91.06 89 PHE A O 1
ATOM 717 N N . ASN A 1 90 ? -3.596 8.883 7.457 1 84.75 90 ASN A N 1
ATOM 718 C CA . ASN A 1 90 ? -3.631 10.039 8.344 1 84.75 90 ASN A CA 1
ATOM 719 C C . ASN A 1 90 ? -4.805 9.961 9.32 1 84.75 90 ASN A C 1
ATOM 721 O O . ASN A 1 90 ? -5.508 8.953 9.367 1 84.75 90 ASN A O 1
ATOM 725 N N . SER A 1 91 ? -5.023 10.766 10.383 1 64.88 91 SER A N 1
ATOM 726 C CA . SER A 1 91 ? -5.93 10.773 11.531 1 64.88 91 SER A CA 1
ATOM 727 C C . SER A 1 91 ? -7.355 10.43 11.109 1 64.88 91 SER A C 1
ATOM 729 O O . SER A 1 91 ? -8.305 10.688 11.852 1 64.88 91 SER A O 1
ATOM 731 N N . HIS A 1 92 ? -7.453 9.922 9.969 1 58.22 92 HIS A N 1
ATOM 732 C CA . HIS A 1 92 ? -8.836 9.633 9.594 1 58.22 92 HIS A CA 1
ATOM 733 C C . HIS A 1 92 ? -9.391 8.461 10.398 1 58.22 92 HIS A C 1
ATOM 735 O O . HIS A 1 92 ? -10.516 8.016 10.156 1 58.22 92 HIS A O 1
ATOM 741 N N . ASN A 1 93 ? -8.469 8.031 11.289 1 52.66 93 ASN A N 1
ATOM 742 C CA . ASN A 1 93 ? -8.992 6.957 12.117 1 52.66 93 ASN A CA 1
ATOM 743 C C . ASN A 1 93 ? -9.875 7.492 13.242 1 52.66 93 ASN A C 1
ATOM 745 O O . ASN A 1 93 ? -9.383 8.102 14.195 1 52.66 93 ASN A O 1
ATOM 749 N N . GLY A 1 94 ? -10.844 8.195 12.953 1 43.28 94 GLY A N 1
ATOM 750 C CA . GLY A 1 94 ? -11.641 8.523 14.125 1 43.28 94 GLY A CA 1
ATOM 751 C C . GLY A 1 94 ? -11.836 7.344 15.062 1 43.28 94 GLY A C 1
ATOM 752 O O . GLY A 1 94 ? -11.844 6.191 14.625 1 43.28 94 GLY A O 1
ATOM 753 N N . ALA A 1 95 ? -11.359 7.543 16.312 1 39 95 ALA A N 1
ATOM 754 C CA . ALA A 1 95 ? -11.531 6.621 17.422 1 39 95 ALA A CA 1
ATOM 755 C C . ALA A 1 95 ? -12.883 5.91 17.344 1 39 95 ALA A C 1
ATOM 757 O O . ALA A 1 95 ? -13.93 6.551 17.422 1 39 95 ALA A O 1
ATOM 758 N N . THR A 1 96 ? -13.102 5.031 16.406 1 36.53 96 THR A N 1
ATOM 759 C CA . THR A 1 96 ? -14.281 4.309 16.875 1 36.53 96 THR A CA 1
ATOM 760 C C . THR A 1 96 ? -13.969 3.539 18.156 1 36.53 96 THR A C 1
ATOM 762 O O . THR A 1 96 ? -13.008 2.775 18.203 1 36.53 96 THR A O 1
ATOM 765 N N . SER A 1 97 ? -14.297 4.055 19.344 1 32.22 97 SER A N 1
ATOM 766 C CA . SER A 1 97 ? -14.266 3.311 20.594 1 32.22 97 SER A CA 1
ATOM 767 C C . SER A 1 97 ? -14.516 1.824 20.359 1 32.22 97 SER A C 1
ATOM 769 O O . SER A 1 97 ? -14.266 1.002 21.25 1 32.22 97 SER A O 1
ATOM 771 N N . GLY A 1 98 ? -15.688 1.406 19.734 1 31.81 98 GLY A N 1
ATOM 772 C CA . GLY A 1 98 ? -16.188 0.045 19.844 1 31.81 98 GLY A CA 1
ATOM 773 C C . GLY A 1 98 ? -15.336 -0.964 19.094 1 31.81 98 GLY A C 1
ATOM 774 O O . GLY A 1 98 ? -14.789 -0.66 18.031 1 31.81 98 GLY A O 1
ATOM 775 N N . GLY A 1 99 ? -14.508 -1.699 19.797 1 32.25 99 GLY A N 1
ATOM 776 C CA . GLY A 1 99 ? -13.914 -2.936 19.297 1 32.25 99 GLY A CA 1
ATOM 777 C C . GLY A 1 99 ? -14.719 -3.584 18.188 1 32.25 99 GLY A C 1
ATOM 778 O O . GLY A 1 99 ? -15.906 -3.881 18.359 1 32.25 99 GLY A O 1
ATOM 779 N N . TYR A 1 100 ? -14.578 -3.293 16.953 1 36.19 100 TYR A N 1
ATOM 780 C CA . TYR A 1 100 ? -15.172 -4.152 15.938 1 36.19 100 TYR A CA 1
ATOM 781 C C . TYR A 1 100 ? -14.844 -5.617 16.203 1 36.19 100 TYR A C 1
ATOM 783 O O . TYR A 1 100 ? -13.766 -6.094 15.82 1 36.19 100 TYR A O 1
ATOM 791 N N . ASP A 1 101 ? -15.023 -6.227 17.406 1 34.59 101 ASP A N 1
ATOM 792 C CA . ASP A 1 101 ? -15.188 -7.672 17.328 1 34.59 101 ASP A CA 1
ATOM 793 C C . ASP A 1 101 ? -15.891 -8.078 16.031 1 34.59 101 ASP A C 1
ATOM 795 O O . ASP A 1 101 ? -15.234 -8.297 15 1 34.59 101 ASP A O 1
ATOM 799 N N . ASP A 1 102 ? -17.141 -8.984 16.25 1 31.73 102 ASP A N 1
ATOM 800 C CA . ASP A 1 102 ? -18.031 -9.781 15.422 1 31.73 102 ASP A CA 1
ATOM 801 C C . ASP A 1 102 ? -18.781 -8.906 14.414 1 31.73 102 ASP A C 1
ATOM 803 O O . ASP A 1 102 ? -19.531 -8.008 14.797 1 31.73 102 ASP A O 1
ATOM 807 N N . MET A 1 103 ? -18.297 -8.562 13.273 1 34.38 103 MET A N 1
ATOM 808 C CA . MET A 1 103 ? -19.234 -8.188 12.219 1 34.38 103 MET A CA 1
ATOM 809 C C . MET A 1 103 ? -20.578 -8.898 12.406 1 34.38 103 MET A C 1
ATOM 811 O O . MET A 1 103 ? -20.906 -9.82 11.656 1 34.38 103 MET A O 1
ATOM 815 N N . HIS A 1 104 ? -21.078 -9.445 13.531 1 30.88 104 HIS A N 1
ATOM 816 C CA . HIS A 1 104 ? -22.516 -9.719 13.492 1 30.88 104 HIS A CA 1
ATOM 817 C C . HIS A 1 104 ? -23.312 -8.453 13.164 1 30.88 104 HIS A C 1
ATOM 819 O O . HIS A 1 104 ? -22.797 -7.344 13.305 1 30.88 104 HIS A O 1
ATOM 825 N N . GLY A 1 105 ? -24.828 -8.547 13.156 1 28.78 105 GLY A N 1
ATOM 826 C CA . GLY A 1 105 ? -26.031 -7.953 12.617 1 28.78 105 GLY A CA 1
ATOM 827 C C . GLY A 1 105 ? -26.25 -6.52 13.062 1 28.78 105 GLY A C 1
ATOM 828 O O . GLY A 1 105 ? -26.797 -5.707 12.312 1 28.78 105 GLY A O 1
ATOM 829 N N . GLY A 1 106 ? -26.406 -6.27 14.445 1 29.08 106 GLY A N 1
ATOM 830 C CA . GLY A 1 106 ? -27.328 -5.195 14.766 1 29.08 106 GLY A CA 1
ATOM 831 C C . GLY A 1 106 ? -26.75 -3.814 14.539 1 29.08 106 GLY A C 1
ATOM 832 O O . GLY A 1 106 ? -26.188 -3.215 15.461 1 29.08 106 GLY A O 1
ATOM 833 N N . PHE A 1 107 ? -26.016 -3.59 13.57 1 31.12 107 PHE A N 1
ATOM 834 C CA . PHE A 1 107 ? -25.562 -2.207 13.469 1 31.12 107 PHE A CA 1
ATOM 835 C C . PHE A 1 107 ? -26.75 -1.257 13.375 1 31.12 107 PHE A C 1
ATOM 837 O O . PHE A 1 107 ? -27.609 -1.405 12.5 1 31.12 107 PHE A O 1
ATOM 844 N N . SER A 1 108 ? -27.266 -0.801 14.578 1 29.03 108 SER A N 1
ATOM 845 C CA . SER A 1 108 ? -28.203 0.314 14.492 1 29.03 108 SER A CA 1
ATOM 846 C C . SER A 1 108 ? -27.625 1.458 13.664 1 29.03 108 SER A C 1
ATOM 848 O O . SER A 1 108 ? -26.5 1.884 13.891 1 29.03 108 SER A O 1
ATOM 850 N N . PHE A 1 109 ? -28.078 1.684 12.438 1 30.5 109 PHE A N 1
ATOM 851 C CA . PHE A 1 109 ? -27.969 2.723 11.422 1 30.5 109 PHE A CA 1
ATOM 852 C C . PHE A 1 109 ? -28.141 4.105 12.039 1 30.5 109 PHE A C 1
ATOM 854 O O . PHE A 1 109 ? -28.281 5.098 11.32 1 30.5 109 PHE A O 1
ATOM 861 N N . GLY A 1 110 ? -28.438 4.25 13.305 1 30.55 110 GLY A N 1
ATOM 862 C CA . GLY A 1 110 ? -29.047 5.531 13.641 1 30.55 110 GLY A CA 1
ATOM 863 C C . GLY A 1 110 ? -28.156 6.715 13.297 1 30.55 110 GLY A C 1
ATOM 864 O O . GLY A 1 110 ? -28.609 7.66 12.648 1 30.55 110 GLY A O 1
ATOM 865 N N . ASP A 1 111 ? -27.156 7.203 14.18 1 33.31 111 ASP A N 1
ATOM 866 C CA . ASP A 1 111 ? -26.75 8.602 14.148 1 33.31 111 ASP A CA 1
ATOM 867 C C . ASP A 1 111 ? -25.766 8.859 13.016 1 33.31 111 ASP A C 1
ATOM 869 O O . ASP A 1 111 ? -24.547 8.852 13.227 1 33.31 111 ASP A O 1
ATOM 873 N N . ARG A 1 112 ? -25.969 8.375 11.805 1 37.22 112 ARG A N 1
ATOM 874 C CA . ARG A 1 112 ? -25.312 8.781 10.562 1 37.22 112 ARG A CA 1
ATOM 875 C C . ARG A 1 112 ? -25.344 10.297 10.398 1 37.22 112 ARG A C 1
ATOM 877 O O . ARG A 1 112 ? -25.078 10.812 9.312 1 37.22 112 ARG A O 1
ATOM 884 N N . ASN A 1 113 ? -26.109 11 11.094 1 33.84 113 ASN A N 1
ATOM 885 C CA . ASN A 1 113 ? -26.406 12.383 10.75 1 33.84 113 ASN A CA 1
ATOM 886 C C . ASN A 1 113 ? -25.156 13.156 10.367 1 33.84 113 ASN A C 1
ATOM 888 O O . ASN A 1 113 ? -25.094 13.773 9.305 1 33.84 113 ASN A O 1
ATOM 892 N N . ARG A 1 114 ? -24.641 14.164 11.141 1 36.53 114 ARG A N 1
ATOM 893 C CA . ARG A 1 114 ? -23.891 15.289 10.617 1 36.53 114 ARG A CA 1
ATOM 894 C C . ARG A 1 114 ? -22.531 14.836 10.086 1 36.53 114 ARG A C 1
ATOM 896 O O . ARG A 1 114 ? -21.719 15.656 9.641 1 36.53 114 ARG A O 1
ATOM 903 N N . GLY A 1 115 ? -21.75 13.68 10.586 1 41.16 115 GLY A N 1
ATOM 904 C CA . GLY A 1 115 ? -20.391 13.328 10.961 1 41.16 115 GLY A CA 1
ATOM 905 C C . GLY A 1 115 ? -19.594 12.75 9.812 1 41.16 115 GLY A C 1
ATOM 906 O O . GLY A 1 115 ? -20.156 12.172 8.883 1 41.16 115 GLY A O 1
ATOM 907 N N . GLY A 1 116 ? -18.281 13.383 9.375 1 49.09 116 GLY A N 1
ATOM 908 C CA . GLY A 1 116 ? -17.188 13.055 8.477 1 49.09 116 GLY A CA 1
ATOM 909 C C . GLY A 1 116 ? -16.969 11.562 8.32 1 49.09 116 GLY A C 1
ATOM 910 O O . GLY A 1 116 ? -17 10.82 9.305 1 49.09 116 GLY A O 1
ATOM 911 N N . THR A 1 117 ? -17.422 11.047 7.168 1 60.66 117 THR A N 1
ATOM 912 C CA . THR A 1 117 ? -17.125 9.648 6.879 1 60.66 117 THR A CA 1
ATOM 913 C C . THR A 1 117 ? -15.695 9.305 7.305 1 60.66 117 THR A C 1
ATOM 915 O O . THR A 1 117 ? -14.742 9.977 6.906 1 60.66 117 THR A O 1
ATOM 918 N N . SER A 1 118 ? -15.609 8.578 8.297 1 75.38 118 SER A N 1
ATOM 919 C CA . SER A 1 118 ? -14.328 8.117 8.82 1 75.38 118 SER A CA 1
ATOM 920 C C . SER A 1 118 ? -13.773 6.961 8 1 75.38 118 SER A C 1
ATOM 922 O O . SER A 1 118 ? -14.477 6.398 7.156 1 75.38 118 SER A O 1
ATOM 924 N N . LEU A 1 119 ? -12.609 6.84 7.961 1 79.31 119 LEU A N 1
ATOM 925 C CA . LEU A 1 119 ? -11.953 5.672 7.375 1 79.31 119 LEU A CA 1
ATOM 926 C C . LEU A 1 119 ? -12.703 4.395 7.742 1 79.31 119 LEU A C 1
ATOM 928 O O . LEU A 1 119 ? -12.82 3.48 6.922 1 79.31 119 LEU A O 1
ATOM 932 N N . LEU A 1 120 ? -13.258 4.371 8.906 1 84.19 120 LEU A N 1
ATOM 933 C CA . LEU A 1 120 ? -13.992 3.197 9.359 1 84.19 120 LEU A CA 1
ATOM 934 C C . LEU A 1 120 ? -15.297 3.045 8.578 1 84.19 120 LEU A C 1
ATOM 936 O O . LEU A 1 120 ? -15.664 1.935 8.195 1 84.19 120 LEU A O 1
ATOM 940 N N . ASP A 1 121 ? -15.977 4.164 8.438 1 85.94 121 ASP A N 1
ATOM 941 C CA . ASP A 1 121 ? -17.203 4.129 7.641 1 85.94 121 ASP A CA 1
ATOM 942 C C . ASP A 1 121 ? -16.922 3.66 6.215 1 85.94 121 ASP A C 1
ATOM 944 O O . ASP A 1 121 ? -17.672 2.865 5.656 1 85.94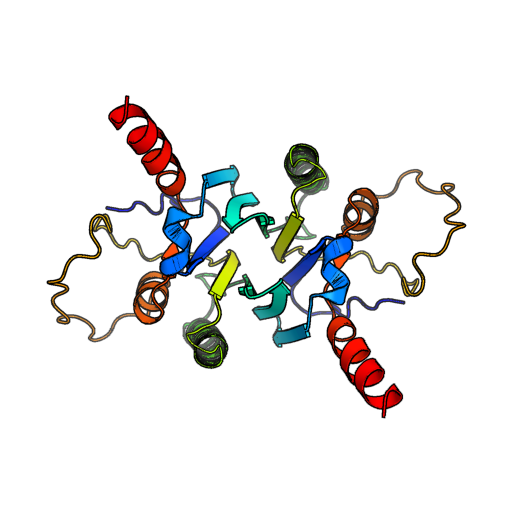 121 ASP A O 1
ATOM 948 N N . PHE A 1 122 ? -15.891 4.156 5.715 1 89.06 122 PHE A N 1
ATOM 949 C CA . PHE A 1 122 ? -15.461 3.756 4.379 1 89.06 122 PHE A CA 1
ATOM 950 C C . PHE A 1 122 ? -15.172 2.262 4.336 1 89.06 122 PHE A C 1
ATOM 952 O O . PHE A 1 122 ? -15.656 1.556 3.447 1 89.06 122 PHE A O 1
ATOM 959 N N . ALA A 1 123 ? -14.367 1.769 5.238 1 90.44 123 ALA A N 1
ATOM 960 C CA . ALA A 1 123 ? -14 0.355 5.281 1 90.44 123 ALA A CA 1
ATOM 961 C C . ALA A 1 123 ? -15.242 -0.529 5.375 1 90.44 123 ALA A C 1
ATOM 963 O O . ALA A 1 123 ? -15.344 -1.539 4.672 1 90.44 123 ALA A O 1
ATOM 964 N N . ARG A 1 124 ? -16.156 -0.168 6.16 1 90.31 124 ARG A N 1
ATOM 965 C CA . ARG A 1 124 ? -17.391 -0.928 6.324 1 90.31 124 ARG A CA 1
ATOM 966 C C . ARG A 1 124 ? -18.203 -0.935 5.035 1 90.31 124 ARG A C 1
ATOM 968 O O . ARG A 1 124 ? -18.719 -1.979 4.617 1 90.31 124 ARG A O 1
ATOM 975 N N . ALA A 1 125 ? -18.328 0.22 4.484 1 92.31 125 ALA A N 1
ATOM 976 C CA . ALA A 1 125 ? -19.141 0.368 3.273 1 92.31 125 ALA A CA 1
ATOM 977 C C . ALA A 1 125 ? -18.625 -0.543 2.16 1 92.31 125 ALA A C 1
ATOM 979 O O . ALA A 1 125 ? -19.406 -0.989 1.311 1 92.31 125 ALA A O 1
ATOM 980 N N . PHE A 1 126 ? -17.359 -0.866 2.172 1 95.56 126 PHE A N 1
ATOM 981 C CA . PHE A 1 126 ? -16.781 -1.62 1.067 1 95.56 126 PHE A CA 1
ATOM 982 C C . PHE A 1 126 ? -16.297 -2.988 1.539 1 95.56 126 PHE A C 1
ATOM 984 O O . PHE A 1 126 ? -15.523 -3.654 0.845 1 95.56 126 PHE A O 1
ATOM 991 N N . ASP A 1 127 ? -16.719 -3.414 2.76 1 95.81 127 ASP A N 1
ATOM 992 C CA . ASP A 1 127 ? -16.391 -4.719 3.328 1 95.81 127 ASP A CA 1
ATOM 993 C C . ASP A 1 127 ? -14.891 -4.93 3.404 1 95.81 127 ASP A C 1
ATOM 995 O O . ASP A 1 127 ? -14.375 -5.969 2.98 1 95.81 127 ASP A O 1
ATOM 999 N N . LEU A 1 128 ? -14.281 -3.828 3.926 1 94.88 128 LEU A N 1
ATOM 1000 C CA . LEU A 1 128 ? -12.852 -3.893 4.203 1 94.88 128 LEU A CA 1
ATOM 1001 C C . LEU A 1 128 ? -12.594 -3.984 5.703 1 94.88 128 LEU A C 1
ATOM 1003 O O . LEU A 1 128 ? -13.336 -3.414 6.5 1 94.88 128 LEU A O 1
ATOM 1007 N N . VAL A 1 129 ? -11.508 -4.691 5.977 1 92.44 129 VAL A N 1
ATOM 1008 C CA . VAL A 1 129 ? -11.109 -4.801 7.375 1 92.44 129 VAL A CA 1
ATOM 1009 C C . VAL A 1 129 ? -9.727 -4.18 7.566 1 92.44 129 VAL A C 1
ATOM 1011 O O . VAL A 1 129 ? -8.852 -4.324 6.707 1 92.44 129 VAL A O 1
ATOM 1014 N N . ILE A 1 130 ? -9.586 -3.494 8.633 1 89.25 130 ILE A N 1
ATOM 1015 C CA . ILE A 1 130 ? -8.305 -2.881 8.969 1 89.25 130 ILE A CA 1
ATOM 1016 C C . ILE A 1 130 ? -7.359 -3.934 9.547 1 89.25 130 ILE A C 1
ATOM 1018 O O . ILE A 1 130 ? -7.691 -4.598 10.531 1 89.25 130 ILE A O 1
ATOM 1022 N N . ALA A 1 131 ? -6.199 -4.066 8.898 1 89.38 131 ALA A N 1
ATOM 1023 C CA . ALA A 1 131 ? -5.219 -5.027 9.398 1 89.38 131 ALA A CA 1
ATOM 1024 C C . ALA A 1 131 ? -4.656 -4.586 10.75 1 89.38 131 ALA A C 1
ATOM 1026 O O . ALA A 1 131 ? -4.277 -3.426 10.922 1 89.38 131 ALA A O 1
ATOM 1027 N N . ASN A 1 132 ? -4.652 -5.504 11.719 1 79 132 ASN A N 1
ATOM 1028 C CA . ASN A 1 132 ? -4.094 -5.25 13.047 1 79 132 ASN A CA 1
ATOM 1029 C C . ASN A 1 132 ? -3.506 -6.52 13.656 1 79 132 ASN A C 1
ATOM 1031 O O . ASN A 1 132 ? -3.588 -7.594 13.062 1 79 132 ASN A O 1
ATOM 1035 N N . SER A 1 133 ? -2.689 -6.312 14.695 1 73.44 133 SER A N 1
ATOM 1036 C CA . SER A 1 133 ? -1.925 -7.398 15.305 1 73.44 133 SER A CA 1
ATOM 1037 C C . SER A 1 133 ? -2.822 -8.586 15.641 1 73.44 133 SER A C 1
ATOM 1039 O O . SER A 1 133 ? -2.34 -9.703 15.812 1 73.44 133 SER A O 1
ATOM 1041 N N . SER A 1 134 ? -4.125 -8.438 15.633 1 67.38 134 SER A N 1
ATOM 1042 C CA . SER A 1 134 ? -5.02 -9.531 16.016 1 67.38 134 SER A CA 1
ATOM 1043 C C . SER A 1 134 ? -5.344 -10.422 14.82 1 67.38 134 SER A C 1
ATOM 1045 O O . SER A 1 134 ? -5.879 -11.516 14.984 1 67.38 134 SER A O 1
ATOM 1047 N N . PHE A 1 135 ? -5.117 -10.016 13.641 1 69.94 135 PHE A N 1
ATOM 1048 C CA . PHE A 1 135 ? -5.453 -10.766 12.438 1 69.94 135 PHE A CA 1
ATOM 1049 C C . PHE A 1 135 ? -4.801 -12.141 12.461 1 69.94 135 PHE A C 1
ATOM 1051 O O . PHE A 1 135 ? -5.445 -13.148 12.156 1 69.94 135 PHE A O 1
ATOM 1058 N N . SER A 1 136 ? -3.525 -12.141 12.711 1 65.12 136 SER A N 1
ATOM 1059 C CA . SER A 1 136 ? -2.777 -13.383 12.57 1 65.12 136 SER A CA 1
ATOM 1060 C C . SER A 1 136 ? -2.863 -14.227 13.844 1 65.12 136 SER A C 1
ATOM 1062 O O . SER A 1 136 ? -2.625 -15.438 13.805 1 65.12 136 SER A O 1
ATOM 1064 N N . LYS A 1 137 ? -3.207 -13.68 14.891 1 64.81 137 LYS A N 1
ATOM 1065 C CA . LYS A 1 137 ? -3.297 -14.445 16.125 1 64.81 137 LYS A CA 1
ATOM 1066 C C . LYS A 1 137 ? -4.445 -15.445 16.062 1 64.81 137 LYS A C 1
ATOM 1068 O O . LYS A 1 137 ? -4.367 -16.531 16.656 1 64.81 137 LYS A O 1
ATOM 1073 N N . LYS A 1 138 ? -5.414 -15.125 15.445 1 56.5 138 LYS A N 1
ATOM 1074 C CA . LYS A 1 138 ? -6.578 -16 15.406 1 56.5 138 LYS A CA 1
ATOM 1075 C C . LYS A 1 138 ? -6.227 -17.359 14.789 1 56.5 138 LYS A C 1
ATOM 1077 O O . LYS A 1 138 ? -6.773 -18.391 15.188 1 56.5 138 LYS A O 1
ATOM 1082 N N . ARG A 1 139 ? -5.328 -17.203 13.914 1 54.16 139 ARG A N 1
ATOM 1083 C CA . ARG A 1 139 ? -4.992 -18.5 13.312 1 54.16 139 ARG A CA 1
ATOM 1084 C C . ARG A 1 139 ? -4.133 -19.328 14.25 1 54.16 139 ARG A C 1
ATOM 1086 O O . ARG A 1 139 ? -4.125 -20.562 14.164 1 54.16 139 ARG A O 1
ATOM 1093 N N . GLU A 1 140 ? -3.236 -18.547 14.953 1 53.5 140 GLU A N 1
ATOM 1094 C CA . GLU A 1 140 ? -2.451 -19.312 15.906 1 53.5 140 GLU A CA 1
ATOM 1095 C C . GLU A 1 140 ? -3.352 -20.094 16.875 1 53.5 140 GLU A C 1
ATOM 1097 O O . GLU A 1 140 ? -3.021 -21.203 17.281 1 53.5 140 GLU A O 1
ATOM 1102 N N . HIS A 1 141 ? -4.465 -19.531 17.125 1 49.62 141 HIS A N 1
ATOM 1103 C CA . HIS A 1 141 ? -5.34 -20.188 18.094 1 49.62 141 HIS A CA 1
ATOM 1104 C C . HIS A 1 141 ? -6.168 -21.297 17.422 1 49.62 141 HIS A C 1
ATOM 1106 O O . HIS A 1 141 ? -6.574 -22.25 18.094 1 49.62 141 HIS A O 1
ATOM 1112 N N . LEU A 1 142 ? -6.375 -21.016 16.203 1 46.91 142 LEU A N 1
ATOM 1113 C CA . LEU A 1 142 ? -7.191 -22.047 15.57 1 46.91 142 LEU A CA 1
ATOM 1114 C C . LEU A 1 142 ? -6.398 -23.344 15.391 1 46.91 142 LEU A C 1
ATOM 1116 O O . LEU A 1 142 ? -6.973 -24.422 15.375 1 46.91 142 LEU A O 1
ATOM 1120 N N . VAL A 1 143 ? -5.105 -23.109 15.258 1 47.12 143 VAL A N 1
ATOM 1121 C CA . VAL A 1 143 ? -4.281 -24.297 15.078 1 47.12 143 VAL A CA 1
ATOM 1122 C C . VAL A 1 143 ? -4.188 -25.078 16.391 1 47.12 143 VAL A C 1
ATOM 1124 O O . VAL A 1 143 ? -3.951 -26.281 16.391 1 47.12 143 VAL A O 1
ATOM 1127 N N . THR A 1 144 ? -4.312 -24.359 17.469 1 44.84 144 THR A N 1
ATOM 1128 C CA . THR A 1 144 ? -4.16 -25.094 18.719 1 44.84 144 THR A CA 1
ATOM 1129 C C . THR A 1 144 ? -5.406 -25.922 19.031 1 44.84 144 THR A C 1
ATOM 1131 O O . THR A 1 144 ? -5.34 -26.906 19.75 1 44.84 144 THR A O 1
ATOM 1134 N N . PHE A 1 145 ? -6.531 -25.469 18.469 1 40.62 145 PHE A N 1
ATOM 1135 C CA . PHE A 1 145 ? -7.664 -26.234 18.969 1 40.62 145 PHE A CA 1
ATOM 1136 C C . PHE A 1 145 ? -7.773 -27.578 18.25 1 40.62 145 PHE A C 1
ATOM 1138 O O . PHE A 1 145 ? -8.594 -28.422 18.609 1 40.62 145 PHE A O 1
ATOM 1145 N N . ARG A 1 146 ? -7.188 -27.578 17.125 1 38.47 146 ARG A N 1
ATOM 1146 C CA . ARG A 1 146 ? -7.41 -28.859 16.469 1 38.47 146 ARG A CA 1
ATOM 1147 C C . ARG A 1 146 ? -6.414 -29.906 16.969 1 38.47 146 ARG A C 1
ATOM 1149 O O . ARG A 1 146 ? -6.367 -31.031 16.453 1 38.47 146 ARG A O 1
ATOM 1156 N N . SER A 1 147 ? -5.641 -29.547 17.828 1 32.56 147 SER A N 1
ATOM 1157 C CA . SER A 1 147 ? -5.027 -30.766 18.344 1 32.56 147 SER A CA 1
ATOM 1158 C C . SER A 1 147 ? -6.016 -31.578 19.188 1 32.56 147 SER A C 1
ATOM 1160 O O . SER A 1 147 ? -6.898 -31.016 19.828 1 32.56 147 SER A O 1
ATOM 1162 N N . MET B 1 1 ? -13.305 -2.424 21.469 1 22.05 1 MET B N 1
ATOM 1163 C CA . MET B 1 1 ? -12.734 -1.128 21.109 1 22.05 1 MET B CA 1
ATOM 1164 C C . MET B 1 1 ? -11.484 -1.3 20.25 1 22.05 1 MET B C 1
ATOM 1166 O O . MET B 1 1 ? -10.523 -1.943 20.672 1 22.05 1 MET B O 1
ATOM 1170 N N . VAL B 1 2 ? -11.758 -1.567 19.094 1 27.33 2 VAL B N 1
ATOM 1171 C CA . VAL B 1 2 ? -10.508 -1.674 18.344 1 27.33 2 VAL B CA 1
ATOM 1172 C C . VAL B 1 2 ? -9.742 -0.352 18.438 1 27.33 2 VAL B C 1
ATOM 1174 O O . VAL B 1 2 ? -10.266 0.697 18.047 1 27.33 2 VAL B O 1
ATOM 1177 N N . PHE B 1 3 ? -8.977 -0.181 19.469 1 29.47 3 PHE B N 1
ATOM 1178 C CA . PHE B 1 3 ? -7.949 0.854 19.516 1 29.47 3 PHE B CA 1
ATOM 1179 C C . PHE B 1 3 ? -7.062 0.801 18.281 1 29.47 3 PHE B C 1
ATOM 1181 O O . PHE B 1 3 ? -6.617 -0.275 17.875 1 29.47 3 PHE B O 1
ATOM 1188 N N . TRP B 1 4 ? -7.758 1.375 17.172 1 37 4 TRP B N 1
ATOM 1189 C CA . TRP B 1 4 ? -6.574 1.667 16.375 1 37 4 TRP B CA 1
ATOM 1190 C C . TRP B 1 4 ? -5.469 2.273 17.219 1 37 4 TRP B C 1
ATOM 1192 O O . TRP B 1 4 ? -5.684 3.287 17.891 1 37 4 TRP B O 1
ATOM 1202 N N . GLU B 1 5 ? -4.93 1.595 17.953 1 39.81 5 GLU B N 1
ATOM 1203 C CA . GLU B 1 5 ? -3.801 2.041 18.766 1 39.81 5 GLU B CA 1
ATOM 1204 C C . GLU B 1 5 ? -3.035 3.164 18.078 1 39.81 5 GLU B C 1
ATOM 1206 O O . GLU B 1 5 ? -1.89 3.453 18.422 1 39.81 5 GLU B O 1
ATOM 1211 N N . GLY B 1 6 ? -3.602 3.697 16.859 1 39.31 6 GLY B N 1
ATOM 1212 C CA . GLY B 1 6 ? -2.65 4.742 16.516 1 39.31 6 GLY B CA 1
ATOM 1213 C C . GLY B 1 6 ? -2.723 5.941 17.453 1 39.31 6 GLY B C 1
ATOM 1214 O O . GLY B 1 6 ? -3.502 6.867 17.219 1 39.31 6 GLY B O 1
ATOM 1215 N N . GLY B 1 7 ? -2.939 5.879 18.656 1 40.31 7 GLY B N 1
ATOM 1216 C CA . GLY B 1 7 ? -2.684 7.129 19.359 1 40.31 7 GLY B CA 1
ATOM 1217 C C . GLY B 1 7 ? -1.88 8.117 18.531 1 40.31 7 GLY B C 1
ATOM 1218 O O . GLY B 1 7 ? -1.801 8 17.312 1 40.31 7 GLY B O 1
ATOM 1219 N N . GLY B 1 8 ? -0.79 8.773 19.188 1 42.81 8 GLY B N 1
ATOM 1220 C CA . GLY B 1 8 ? 0.202 9.734 18.719 1 42.81 8 GLY B CA 1
ATOM 1221 C C . GLY B 1 8 ? 0.873 9.312 17.422 1 42.81 8 GLY B C 1
ATOM 1222 O O . GLY B 1 8 ? 1.749 10.016 16.922 1 42.81 8 GLY B O 1
ATOM 1223 N N . ARG B 1 9 ? 0.711 7.965 17.078 1 49.47 9 ARG B N 1
ATOM 1224 C CA . ARG B 1 9 ? 1.589 7.387 16.062 1 49.47 9 ARG B CA 1
ATOM 1225 C C . ARG B 1 9 ? 1.039 7.625 14.664 1 49.47 9 ARG B C 1
ATOM 1227 O O . ARG B 1 9 ? -0.162 7.84 14.484 1 49.47 9 ARG B O 1
ATOM 1234 N N . ASN B 1 10 ? 1.842 7.766 13.648 1 61.59 10 ASN B N 1
ATOM 1235 C CA . ASN B 1 10 ? 1.628 8.039 12.227 1 61.59 10 ASN B CA 1
ATOM 1236 C C . ASN B 1 10 ? 0.556 7.129 11.641 1 61.59 10 ASN B C 1
ATOM 1238 O O . ASN B 1 10 ? 0.218 6.098 12.219 1 61.59 10 ASN B O 1
ATOM 1242 N N . GLY B 1 11 ? -0.46 7.527 10.766 1 80.94 11 GLY B N 1
ATOM 1243 C CA . GLY B 1 11 ? -1.675 7.137 10.07 1 80.94 11 GLY B CA 1
ATOM 1244 C C . GLY B 1 11 ? -1.452 6.027 9.062 1 80.94 11 GLY B C 1
ATOM 1245 O O . GLY B 1 11 ? -2.266 5.832 8.156 1 80.94 11 GLY B O 1
ATOM 1246 N N . ILE B 1 12 ? -0.224 5.227 9.281 1 90.44 12 ILE B N 1
ATOM 1247 C CA . ILE B 1 12 ? -0.02 4.184 8.281 1 90.44 12 ILE B CA 1
ATOM 1248 C C . ILE B 1 12 ? -0.917 2.988 8.594 1 90.44 12 ILE B C 1
ATOM 1250 O O . ILE B 1 12 ? -1.141 2.658 9.758 1 90.44 12 ILE B O 1
ATOM 1254 N N . GLY B 1 13 ? -1.501 2.32 7.527 1 92.12 13 GLY B N 1
ATOM 1255 C CA . GLY B 1 13 ? -2.395 1.188 7.711 1 92.12 13 GLY B CA 1
ATOM 1256 C C . GLY B 1 13 ? -2.564 0.353 6.453 1 92.12 13 GLY B C 1
ATOM 1257 O O . GLY B 1 13 ? -2.018 0.689 5.402 1 92.12 13 GLY B O 1
ATOM 1258 N N . ILE B 1 14 ? -3.182 -0.761 6.66 1 95.12 14 ILE B N 1
ATOM 1259 C CA . ILE B 1 14 ? -3.562 -1.64 5.559 1 95.12 14 ILE B CA 1
ATOM 1260 C C . ILE B 1 14 ? -5.016 -2.074 5.723 1 95.12 14 ILE B C 1
ATOM 1262 O O . ILE B 1 14 ? -5.414 -2.537 6.793 1 95.12 14 ILE B O 1
ATOM 1266 N N . LEU B 1 15 ? -5.777 -1.799 4.723 1 94.75 15 LEU B N 1
ATOM 1267 C CA . LEU B 1 15 ? -7.129 -2.34 4.621 1 94.75 15 LEU B CA 1
ATOM 1268 C C . LEU B 1 15 ? -7.156 -3.562 3.709 1 94.75 15 LEU B C 1
ATOM 1270 O O . LEU B 1 15 ? -6.535 -3.562 2.645 1 94.75 15 LEU B O 1
ATOM 1274 N N . VAL B 1 16 ? -7.914 -4.559 4.148 1 95.75 16 VAL B N 1
ATOM 1275 C CA . VAL B 1 16 ? -7.953 -5.836 3.439 1 95.75 16 VAL B CA 1
ATOM 1276 C C . VAL B 1 16 ? -9.398 -6.195 3.102 1 95.75 16 VAL B C 1
ATOM 1278 O O . VAL B 1 16 ? -10.297 -6.039 3.936 1 95.75 16 VAL B O 1
ATOM 1281 N N . ASP B 1 17 ? -9.516 -6.637 1.854 1 96.19 17 ASP B N 1
ATOM 1282 C CA . ASP B 1 17 ? -10.812 -7.219 1.513 1 96.19 17 ASP B CA 1
ATOM 1283 C C . ASP B 1 17 ? -11.25 -8.234 2.564 1 96.19 17 ASP B C 1
ATOM 1285 O O . ASP B 1 17 ? -10.477 -9.109 2.953 1 96.19 17 ASP B O 1
ATOM 1289 N N . LYS B 1 18 ? -12.484 -8.078 3.047 1 93.62 18 LYS B N 1
ATOM 1290 C CA . LYS B 1 18 ? -12.961 -8.938 4.121 1 93.62 18 LYS B CA 1
ATOM 1291 C C . LYS B 1 18 ? -12.867 -10.414 3.729 1 93.62 18 LYS B C 1
ATOM 1293 O O . LYS B 1 18 ? -12.602 -11.273 4.57 1 93.62 18 LYS B O 1
ATOM 1298 N N . ASP B 1 19 ? -13.008 -10.742 2.48 1 93 19 ASP B N 1
ATOM 1299 C CA . ASP B 1 19 ? -12.961 -12.117 1.992 1 93 19 ASP B CA 1
ATOM 1300 C C . ASP B 1 19 ? -11.562 -12.703 2.143 1 93 19 ASP B C 1
ATOM 1302 O O . ASP B 1 19 ? -11.383 -13.922 2.072 1 93 19 ASP B O 1
ATOM 1306 N N . LEU B 1 20 ? -10.594 -11.828 2.359 1 92.19 20 LEU B N 1
ATOM 1307 C CA . LEU B 1 20 ? -9.211 -12.289 2.418 1 92.19 20 LEU B CA 1
ATOM 1308 C C . LEU B 1 20 ? -8.719 -12.344 3.859 1 92.19 20 LEU B C 1
ATOM 1310 O O . LEU B 1 20 ? -7.59 -12.781 4.117 1 92.19 20 LEU B O 1
ATOM 1314 N N . ARG B 1 21 ? -9.484 -11.945 4.758 1 91.75 21 ARG B N 1
ATOM 1315 C CA . ARG B 1 21 ? -9.07 -11.812 6.148 1 91.75 21 ARG B CA 1
ATOM 1316 C C . ARG B 1 21 ? -8.422 -13.094 6.656 1 91.75 21 ARG B C 1
ATOM 1318 O O . ARG B 1 21 ? -7.359 -13.062 7.273 1 91.75 21 ARG B O 1
ATOM 1325 N N . GLU B 1 22 ? -9.047 -14.234 6.309 1 89.44 22 GLU B N 1
ATOM 1326 C CA . GLU B 1 22 ? -8.586 -15.516 6.836 1 89.44 22 GLU B CA 1
ATOM 1327 C C . GLU B 1 22 ? -7.316 -15.977 6.121 1 89.44 22 GLU B C 1
ATOM 1329 O O . GLU B 1 22 ? -6.645 -16.906 6.574 1 89.44 22 GLU B O 1
ATOM 1334 N N . LEU B 1 23 ? -7.066 -15.367 5.039 1 91.38 23 LEU B N 1
ATOM 1335 C CA . LEU B 1 23 ? -5.879 -15.75 4.277 1 91.38 23 LEU B CA 1
ATOM 1336 C C . LEU B 1 23 ? -4.664 -14.945 4.73 1 91.38 23 LEU B C 1
ATOM 1338 O O . LEU B 1 23 ? -3.537 -15.242 4.332 1 91.38 23 LEU B O 1
ATOM 1342 N N . VAL B 1 24 ? -4.871 -13.906 5.582 1 93.19 24 VAL B N 1
ATOM 1343 C CA . VAL B 1 24 ? -3.764 -13.172 6.184 1 93.19 24 VAL B CA 1
ATOM 1344 C C . VAL B 1 24 ? -3.139 -14.008 7.301 1 93.19 24 VAL B C 1
ATOM 1346 O O . VAL B 1 24 ? -3.777 -14.266 8.32 1 93.19 24 VAL B O 1
ATOM 1349 N N . VAL B 1 25 ? -1.865 -14.328 7.113 1 93.5 25 VAL B N 1
ATOM 1350 C CA . VAL B 1 25 ? -1.25 -15.266 8.047 1 93.5 25 VAL B CA 1
ATOM 1351 C C . VAL B 1 25 ? -0.259 -14.523 8.945 1 93.5 25 VAL B C 1
ATOM 1353 O O . VAL B 1 25 ? 0.175 -15.055 9.969 1 93.5 25 VAL B O 1
ATOM 1356 N N . GLU B 1 26 ? 0.167 -13.375 8.523 1 93.81 26 GLU B N 1
ATOM 1357 C CA . GLU B 1 26 ? 1.046 -12.523 9.312 1 93.81 26 GLU B CA 1
ATOM 1358 C C . GLU B 1 26 ? 0.675 -11.047 9.141 1 93.81 26 GLU B C 1
ATOM 1360 O O . GLU B 1 26 ? 0.272 -10.625 8.055 1 93.81 26 GLU B O 1
ATOM 1365 N N . ASP B 1 27 ? 0.662 -10.305 10.172 1 92.12 27 ASP B N 1
ATOM 1366 C CA . ASP B 1 27 ? 0.551 -8.844 10.188 1 92.12 27 ASP B CA 1
ATOM 1367 C C . ASP B 1 27 ? 1.536 -8.234 11.18 1 92.12 27 ASP B C 1
ATOM 1369 O O . ASP B 1 27 ? 1.652 -8.703 12.32 1 92.12 27 ASP B O 1
ATOM 1373 N N . ARG B 1 28 ? 2.256 -7.254 10.703 1 92.31 28 ARG B N 1
ATOM 1374 C CA . ARG B 1 28 ? 3.289 -6.68 11.562 1 92.31 28 ARG B CA 1
ATOM 1375 C C . ARG B 1 28 ? 3.414 -5.176 11.336 1 92.31 28 ARG B C 1
ATOM 1377 O O . ARG B 1 28 ? 3.631 -4.727 10.203 1 92.31 28 ARG B O 1
ATOM 1384 N N . ARG B 1 29 ? 3.227 -4.457 12.391 1 91.69 29 ARG B N 1
ATOM 1385 C CA . ARG B 1 29 ? 3.613 -3.049 12.391 1 91.69 29 ARG B CA 1
ATOM 1386 C C . ARG B 1 29 ? 5.027 -2.867 12.93 1 91.69 29 ARG B C 1
ATOM 1388 O O . ARG B 1 29 ? 5.281 -3.117 14.109 1 91.69 29 ARG B O 1
ATOM 1395 N N . VAL B 1 30 ? 5.922 -2.436 12.117 1 92.81 30 VAL B N 1
ATOM 1396 C CA . VAL B 1 30 ? 7.32 -2.316 12.516 1 92.81 30 VAL B CA 1
ATOM 1397 C C . VAL B 1 30 ? 7.531 -1.016 13.289 1 92.81 30 VAL B C 1
ATOM 1399 O O . VAL B 1 30 ? 8.188 -1.003 14.328 1 92.81 30 VAL B O 1
ATOM 1402 N N . ASN B 1 31 ? 7.016 0.055 12.812 1 92.31 31 ASN B N 1
ATOM 1403 C CA . ASN B 1 31 ? 7.027 1.375 13.43 1 92.31 31 ASN B CA 1
ATOM 1404 C C . ASN B 1 31 ? 5.969 2.291 12.828 1 92.31 31 ASN B C 1
ATOM 1406 O O . ASN B 1 31 ? 5.012 1.817 12.211 1 92.31 31 ASN B O 1
ATOM 1410 N N . ASP B 1 32 ? 6.156 3.576 12.984 1 90.62 32 ASP B N 1
ATOM 1411 C CA . ASP B 1 32 ? 5.129 4.512 12.539 1 90.62 32 ASP B CA 1
ATOM 1412 C C . ASP B 1 32 ? 5.203 4.727 11.023 1 90.62 32 ASP B C 1
ATOM 1414 O O . ASP B 1 32 ? 4.41 5.48 10.461 1 90.62 32 ASP B O 1
ATOM 1418 N N . ARG B 1 33 ? 6.086 3.984 10.305 1 94.12 33 ARG B N 1
ATOM 1419 C CA . ARG B 1 33 ? 6.293 4.262 8.883 1 94.12 33 ARG B CA 1
ATOM 1420 C C . ARG B 1 33 ? 6.207 2.986 8.055 1 94.12 33 ARG B C 1
ATOM 1422 O O . ARG B 1 33 ? 6.137 3.041 6.828 1 94.12 33 ARG B O 1
ATOM 1429 N N . LEU B 1 34 ? 6.188 1.845 8.75 1 96.06 34 LEU B N 1
ATOM 1430 C CA . LEU B 1 34 ? 6.262 0.57 8.047 1 96.06 34 LEU B CA 1
ATOM 1431 C C . LEU B 1 34 ? 5.297 -0.442 8.648 1 96.06 34 LEU B C 1
ATOM 1433 O O . LEU B 1 34 ? 5.332 -0.696 9.852 1 96.06 34 LEU B O 1
ATOM 1437 N N . MET B 1 35 ? 4.445 -0.958 7.859 1 95.25 35 MET B N 1
ATOM 1438 C CA . MET B 1 35 ? 3.533 -2.039 8.227 1 95.25 35 MET B CA 1
ATOM 1439 C C . MET B 1 35 ? 3.449 -3.078 7.109 1 95.25 35 MET B C 1
ATOM 1441 O O . MET B 1 35 ? 3.535 -2.738 5.93 1 95.25 35 MET B O 1
ATOM 1445 N N . THR B 1 36 ? 3.299 -4.348 7.465 1 96.75 36 THR B N 1
ATOM 1446 C CA . THR B 1 36 ? 3.258 -5.398 6.453 1 96.75 36 THR B CA 1
ATOM 1447 C C . THR B 1 36 ? 2.225 -6.461 6.816 1 96.75 36 THR B C 1
ATOM 1449 O O . THR B 1 36 ? 1.931 -6.668 7.996 1 96.75 36 THR B O 1
ATOM 1452 N N . ILE B 1 37 ? 1.646 -7.047 5.812 1 96.19 37 ILE B N 1
ATOM 1453 C CA . ILE B 1 37 ? 0.864 -8.266 5.973 1 96.19 37 ILE B CA 1
ATOM 1454 C C . ILE B 1 37 ? 1.352 -9.328 4.988 1 96.19 37 ILE B C 1
ATOM 1456 O O . ILE B 1 37 ? 1.976 -9 3.977 1 96.19 37 ILE B O 1
ATOM 1460 N N . LYS B 1 38 ? 1.151 -10.57 5.328 1 95.94 38 LYS B N 1
ATOM 1461 C CA . LYS B 1 38 ? 1.399 -11.727 4.469 1 95.94 38 LYS B CA 1
ATOM 1462 C C . LYS B 1 38 ? 0.107 -12.484 4.18 1 95.94 38 LYS B C 1
ATOM 1464 O O . LYS B 1 38 ? -0.631 -12.836 5.105 1 95.94 38 LYS B O 1
ATOM 1469 N N . ILE B 1 39 ? -0.187 -12.68 2.939 1 93.56 39 ILE B N 1
ATOM 1470 C CA . ILE B 1 39 ? -1.383 -13.422 2.561 1 93.56 39 ILE B CA 1
ATOM 1471 C C . ILE B 1 39 ? -0.985 -14.68 1.786 1 93.56 39 ILE B C 1
ATOM 1473 O O . ILE B 1 39 ? -0.078 -14.641 0.951 1 93.56 39 ILE B O 1
ATOM 1477 N N . VAL B 1 40 ? -1.646 -15.711 2.066 1 92.62 40 VAL B N 1
ATOM 1478 C CA . VAL B 1 40 ? -1.404 -16.969 1.367 1 92.62 40 VAL B CA 1
ATOM 1479 C C . VAL B 1 40 ? -2.658 -17.391 0.603 1 92.62 40 VAL B C 1
ATOM 1481 O O . VAL B 1 40 ? -3.705 -17.641 1.205 1 92.62 40 VAL B O 1
ATOM 1484 N N . VAL B 1 41 ? -2.504 -17.312 -0.729 1 85.75 41 VAL B N 1
ATOM 1485 C CA . VAL B 1 41 ? -3.582 -17.766 -1.601 1 85.75 41 VAL B CA 1
ATOM 1486 C C . VAL B 1 41 ? -3.121 -18.984 -2.408 1 85.75 41 VAL B C 1
ATOM 1488 O O . VAL B 1 41 ? -2.199 -18.875 -3.223 1 85.75 41 VAL B O 1
ATOM 1491 N N . GLU B 1 42 ? -3.811 -20.031 -2.365 1 81.94 42 GLU B N 1
ATOM 1492 C CA . GLU B 1 42 ? -3.543 -21.297 -3.041 1 81.94 42 GLU B CA 1
ATOM 1493 C C . GLU B 1 42 ? -2.271 -21.219 -3.881 1 81.94 42 GLU B C 1
ATOM 1495 O O . GLU B 1 42 ? -2.32 -20.859 -5.059 1 81.94 42 GLU B O 1
ATOM 1500 N N . GLY B 1 43 ? -1.113 -21.609 -3.416 1 81.06 43 GLY B N 1
ATOM 1501 C CA . GLY B 1 43 ? 0.156 -21.703 -4.117 1 81.06 43 GLY B CA 1
ATOM 1502 C C . GLY B 1 43 ? 0.84 -20.359 -4.305 1 81.06 43 GLY B C 1
ATOM 1503 O O . GLY B 1 43 ? 1.832 -20.25 -5.027 1 81.06 43 GLY B O 1
ATOM 1504 N N . PHE B 1 44 ? 0.228 -19.281 -3.873 1 87.31 44 PHE B N 1
ATOM 1505 C CA . PHE B 1 44 ? 0.752 -17.922 -4.051 1 87.31 44 PHE B CA 1
ATOM 1506 C C . PHE B 1 44 ? 0.827 -17.188 -2.717 1 87.31 44 PHE B C 1
ATOM 1508 O O . PHE B 1 44 ? -0.179 -17.062 -2.018 1 87.31 44 PHE B O 1
ATOM 1515 N N . THR B 1 45 ? 2.055 -16.891 -2.297 1 94.75 45 THR B N 1
ATOM 1516 C CA . THR B 1 45 ? 2.238 -16.109 -1.077 1 94.75 45 THR B CA 1
ATOM 1517 C C . THR B 1 45 ? 2.66 -14.68 -1.406 1 94.75 45 THR B C 1
ATOM 1519 O O . THR B 1 45 ? 3.629 -14.469 -2.137 1 94.75 45 THR B O 1
ATOM 1522 N N . LEU B 1 46 ? 1.927 -13.734 -0.881 1 95.56 46 LEU B N 1
ATOM 1523 C CA . LEU B 1 46 ? 2.152 -12.328 -1.192 1 95.56 46 LEU B CA 1
ATOM 1524 C C . LEU B 1 46 ? 2.389 -11.523 0.081 1 95.56 46 LEU B C 1
ATOM 1526 O O . LEU B 1 46 ? 1.623 -11.633 1.041 1 95.56 46 LEU B O 1
ATOM 1530 N N . ASN B 1 47 ? 3.496 -10.805 0.095 1 97.44 47 ASN B N 1
ATOM 1531 C CA . ASN B 1 47 ? 3.77 -9.812 1.132 1 97.44 47 ASN B CA 1
ATOM 1532 C C . ASN B 1 47 ? 3.426 -8.406 0.665 1 97.44 47 ASN B C 1
ATOM 1534 O O . ASN B 1 47 ? 3.805 -8 -0.436 1 97.44 47 ASN B O 1
ATOM 1538 N N . ILE B 1 48 ? 2.652 -7.691 1.456 1 97.5 48 ILE B N 1
ATOM 1539 C CA . ILE B 1 48 ? 2.268 -6.316 1.156 1 97.5 48 ILE B CA 1
ATOM 1540 C C . ILE B 1 48 ? 2.797 -5.383 2.244 1 97.5 48 ILE B C 1
ATOM 1542 O O . ILE B 1 48 ? 2.49 -5.562 3.426 1 97.5 48 ILE B O 1
ATOM 1546 N N . ILE B 1 49 ? 3.584 -4.445 1.852 1 97.94 49 ILE B N 1
ATOM 1547 C CA . ILE B 1 49 ? 4.16 -3.49 2.793 1 97.94 49 ILE B CA 1
ATOM 1548 C C . ILE B 1 49 ? 3.582 -2.1 2.535 1 97.94 49 ILE B C 1
ATOM 1550 O O . ILE B 1 49 ? 3.557 -1.633 1.395 1 97.94 49 ILE B O 1
ATOM 1554 N N . SER B 1 50 ? 3.059 -1.438 3.537 1 97.25 50 SER B N 1
ATOM 1555 C CA . SER B 1 50 ? 2.676 -0.03 3.518 1 97.25 50 SER B CA 1
ATOM 1556 C C . SER B 1 50 ? 3.783 0.854 4.082 1 97.25 50 SER B C 1
ATOM 1558 O O . SER B 1 50 ? 4.332 0.565 5.145 1 97.25 50 SER B O 1
ATOM 1560 N N . VAL B 1 51 ? 4.098 1.937 3.328 1 95.81 51 VAL B N 1
ATOM 1561 C CA . VAL B 1 51 ? 5.223 2.764 3.75 1 95.81 51 VAL B CA 1
ATOM 1562 C C . VAL B 1 51 ? 4.789 4.227 3.826 1 95.81 51 VAL B C 1
ATOM 1564 O O . VAL B 1 51 ? 3.914 4.66 3.074 1 95.81 51 VAL B O 1
ATOM 1567 N N . TYR B 1 52 ? 5.363 4.91 4.742 1 94 52 TYR B N 1
ATOM 1568 C CA . TYR B 1 52 ? 5.41 6.363 4.816 1 94 52 TYR B CA 1
ATOM 1569 C C . TYR B 1 52 ? 6.828 6.852 5.082 1 94 52 TYR B C 1
ATOM 1571 O O . TYR B 1 52 ? 7.246 6.969 6.238 1 94 52 TYR B O 1
ATOM 1579 N N . ALA B 1 53 ? 7.445 7.141 3.961 1 93.31 53 ALA B N 1
ATOM 1580 C CA . ALA B 1 53 ? 8.859 7.488 4.062 1 93.31 53 ALA B CA 1
ATOM 1581 C C . ALA B 1 53 ? 9.039 8.883 4.66 1 93.31 53 ALA B C 1
ATOM 1583 O O . ALA B 1 53 ? 8.164 9.734 4.539 1 93.31 53 ALA B O 1
ATOM 1584 N N . PRO B 1 54 ? 10.227 9.039 5.375 1 90.88 54 PRO B N 1
ATOM 1585 C CA . PRO B 1 54 ? 10.492 10.367 5.934 1 90.88 54 PRO B CA 1
ATOM 1586 C C . PRO B 1 54 ? 10.523 11.461 4.867 1 90.88 54 PRO B C 1
ATOM 1588 O O . PRO B 1 54 ? 11 11.227 3.752 1 90.88 54 PRO B O 1
ATOM 1591 N N . GLN B 1 55 ? 10.062 12.633 5.215 1 86.5 55 GLN B N 1
ATOM 1592 C CA . GLN B 1 55 ? 10.109 13.781 4.316 1 86.5 55 GLN B CA 1
ATOM 1593 C C . GLN B 1 55 ? 11.555 14.203 4.043 1 86.5 55 GLN B C 1
ATOM 1595 O O . GLN B 1 55 ? 12.438 13.984 4.875 1 86.5 55 GLN B O 1
ATOM 1600 N N . ALA B 1 56 ? 11.742 14.875 2.957 1 82.44 56 ALA B N 1
ATOM 1601 C CA . ALA B 1 56 ? 13.07 15.289 2.508 1 82.44 56 ALA B CA 1
ATOM 1602 C C . ALA B 1 56 ? 13.742 16.188 3.543 1 82.44 56 ALA B C 1
ATOM 1604 O O . ALA B 1 56 ? 14.969 16.141 3.705 1 82.44 56 ALA B O 1
ATOM 1605 N N . VAL B 1 57 ? 12.945 16.938 4.305 1 84.44 57 VAL B N 1
ATOM 1606 C CA . VAL B 1 57 ? 13.469 17.953 5.207 1 84.44 57 VAL B CA 1
ATOM 1607 C C . VAL B 1 57 ? 14.016 17.297 6.473 1 84.44 57 VAL B C 1
ATOM 1609 O O . VAL B 1 57 ? 14.734 17.922 7.25 1 84.44 57 VAL B O 1
ATOM 1612 N N . LEU B 1 58 ? 13.68 16.078 6.742 1 88 58 LEU B N 1
ATOM 1613 C CA . LEU B 1 58 ? 14.133 15.391 7.945 1 88 58 LEU B CA 1
ATOM 1614 C C . LEU B 1 58 ? 15.602 15.008 7.836 1 88 58 LEU B C 1
ATOM 1616 O O . LEU B 1 58 ? 16.141 14.938 6.73 1 88 58 LEU B O 1
ATOM 1620 N N . ASP B 1 59 ? 16.25 14.766 8.938 1 90.56 59 ASP B N 1
ATOM 1621 C CA . ASP B 1 59 ? 17.688 14.5 9.008 1 90.56 59 ASP B CA 1
ATOM 1622 C C . ASP B 1 59 ? 18.047 13.219 8.258 1 90.56 59 ASP B C 1
ATOM 1624 O O . ASP B 1 59 ? 17.219 12.312 8.141 1 90.56 59 ASP B O 1
ATOM 1628 N N . LYS B 1 60 ? 19.219 13.164 7.793 1 88.31 60 LYS B N 1
ATOM 1629 C CA . LYS B 1 60 ? 19.75 12.039 7.031 1 88.31 60 LYS B CA 1
ATOM 1630 C C . LYS B 1 60 ? 19.688 10.75 7.852 1 88.31 60 LYS B C 1
ATOM 1632 O O . LYS B 1 60 ? 19.469 9.664 7.301 1 88.31 60 LYS B O 1
ATOM 1637 N N . GLU B 1 61 ? 19.859 10.852 9.125 1 92.81 61 GLU B N 1
ATOM 1638 C CA . GLU B 1 61 ? 19.844 9.672 9.984 1 92.81 61 GLU B CA 1
ATOM 1639 C C . GLU B 1 61 ? 18.453 9.039 10.023 1 92.81 61 GLU B C 1
ATOM 1641 O O . GLU B 1 61 ? 18.328 7.809 10.023 1 92.81 61 GLU B O 1
ATOM 1646 N N . VAL B 1 62 ? 17.453 9.852 10.047 1 92.31 62 VAL B N 1
ATOM 1647 C CA . VAL B 1 62 ? 16.078 9.367 10.031 1 92.31 62 VAL B CA 1
ATOM 1648 C C . VAL B 1 62 ? 15.812 8.609 8.734 1 92.31 62 VAL B C 1
ATOM 1650 O O . VAL B 1 62 ? 15.227 7.527 8.75 1 92.31 62 VAL B O 1
ATOM 1653 N N . LYS B 1 63 ? 16.266 9.18 7.668 1 89.81 63 LYS B N 1
ATOM 1654 C CA . LYS B 1 63 ? 16.078 8.555 6.363 1 89.81 63 LYS B CA 1
ATOM 1655 C C . LYS B 1 63 ? 16.875 7.246 6.27 1 89.81 63 LYS B C 1
ATOM 1657 O O . LYS B 1 63 ? 16.375 6.254 5.738 1 89.81 63 LYS B O 1
ATOM 1662 N N . ARG B 1 64 ? 18.047 7.262 6.785 1 89.81 64 ARG B N 1
ATOM 1663 C CA . ARG B 1 64 ? 18.875 6.062 6.797 1 89.81 64 ARG B CA 1
ATOM 1664 C C . ARG B 1 64 ? 18.219 4.949 7.602 1 89.81 64 ARG B C 1
ATOM 1666 O O . ARG B 1 64 ? 18.156 3.801 7.156 1 89.81 64 ARG B O 1
ATOM 1673 N N . HIS B 1 65 ? 17.75 5.254 8.789 1 93.56 65 HIS B N 1
ATOM 1674 C CA . HIS B 1 65 ? 17.094 4.258 9.633 1 93.56 65 HIS B CA 1
ATOM 1675 C C . HIS B 1 65 ? 15.859 3.684 8.961 1 93.56 65 HIS B C 1
ATOM 1677 O O . HIS B 1 65 ? 15.594 2.484 9.055 1 93.56 65 HIS B O 1
ATOM 1683 N N . PHE B 1 66 ? 15.094 4.523 8.336 1 94.25 66 PHE B N 1
ATOM 1684 C CA . PHE B 1 66 ? 13.922 4.07 7.582 1 94.25 66 PHE B CA 1
ATOM 1685 C C . PHE B 1 66 ? 14.32 3.035 6.539 1 94.25 66 PHE B C 1
ATOM 1687 O O . PHE B 1 66 ? 13.703 1.971 6.445 1 94.25 66 PHE B O 1
ATOM 1694 N N . LEU B 1 67 ? 15.328 3.357 5.734 1 92.44 67 LEU B N 1
ATOM 1695 C CA . LEU B 1 67 ? 15.758 2.455 4.672 1 92.44 67 LEU B CA 1
ATOM 1696 C C . LEU B 1 67 ? 16.312 1.162 5.254 1 92.44 67 LEU B C 1
ATOM 1698 O O . LEU B 1 67 ? 16.141 0.087 4.68 1 92.44 67 LEU B O 1
ATOM 1702 N N . GLU B 1 68 ? 16.984 1.305 6.348 1 94.12 68 GLU B N 1
ATOM 1703 C CA . GLU B 1 68 ? 17.516 0.12 7.016 1 94.12 68 GLU B CA 1
ATOM 1704 C C . GLU B 1 68 ? 16.406 -0.781 7.52 1 94.12 68 GLU B C 1
ATOM 1706 O O . GLU B 1 68 ? 16.469 -2.004 7.371 1 94.12 68 GLU B O 1
ATOM 1711 N N . ASP B 1 69 ? 15.422 -0.195 8.156 1 96.31 69 ASP B N 1
ATOM 1712 C CA . ASP B 1 69 ? 14.273 -0.963 8.617 1 96.31 69 ASP B CA 1
ATOM 1713 C C . ASP B 1 69 ? 13.562 -1.645 7.453 1 96.31 69 ASP B C 1
ATOM 1715 O O . ASP B 1 69 ? 13.18 -2.812 7.551 1 96.31 69 ASP B O 1
ATOM 1719 N N . LEU B 1 70 ? 13.383 -0.882 6.391 1 96.62 70 LEU B N 1
ATOM 1720 C CA . LEU B 1 70 ? 12.75 -1.443 5.199 1 96.62 70 LEU B CA 1
ATOM 1721 C C . LEU B 1 70 ? 13.586 -2.58 4.625 1 96.62 70 LEU B C 1
ATOM 1723 O O . LEU B 1 70 ? 13.047 -3.631 4.266 1 96.62 70 LEU B O 1
ATOM 1727 N N . ASP B 1 71 ? 14.852 -2.395 4.527 1 95.69 71 ASP B N 1
ATOM 1728 C CA . ASP B 1 71 ? 15.789 -3.408 4.055 1 95.69 71 ASP B CA 1
ATOM 1729 C C . ASP B 1 71 ? 15.672 -4.691 4.875 1 95.69 71 ASP B C 1
ATOM 1731 O O . ASP B 1 71 ? 15.547 -5.781 4.316 1 95.69 71 ASP B O 1
ATOM 1735 N N . GLU B 1 72 ? 15.688 -4.504 6.121 1 96.94 72 GLU B N 1
ATOM 1736 C CA . GLU B 1 72 ? 15.586 -5.656 7.012 1 96.94 72 GLU B CA 1
ATOM 1737 C C . GLU B 1 72 ? 14.273 -6.402 6.797 1 96.94 72 GLU B C 1
ATOM 1739 O O . GLU B 1 72 ? 14.25 -7.633 6.75 1 96.94 72 GLU B O 1
ATOM 1744 N N . MET B 1 73 ? 13.242 -5.711 6.672 1 97.12 73 MET B N 1
ATOM 1745 C CA . MET B 1 73 ? 11.93 -6.309 6.441 1 97.12 73 MET B CA 1
ATOM 1746 C C . MET B 1 73 ? 11.922 -7.125 5.152 1 97.12 73 MET B C 1
ATOM 1748 O O . MET B 1 73 ? 11.453 -8.266 5.141 1 97.12 73 MET B O 1
ATOM 1752 N N . VAL B 1 74 ? 12.438 -6.543 4.105 1 97.75 74 VAL B N 1
ATOM 1753 C CA . VAL B 1 74 ? 12.391 -7.184 2.793 1 97.75 74 VAL B CA 1
ATOM 1754 C C . VAL B 1 74 ? 13.352 -8.367 2.758 1 97.75 74 VAL B C 1
ATOM 1756 O O . VAL B 1 74 ? 13.047 -9.406 2.174 1 97.75 74 VAL B O 1
ATOM 1759 N N . ARG B 1 75 ? 14.453 -8.25 3.369 1 97.31 75 ARG B N 1
ATOM 1760 C CA . ARG B 1 75 ? 15.422 -9.344 3.428 1 97.31 75 ARG B CA 1
ATOM 1761 C C . ARG B 1 75 ? 14.828 -10.562 4.129 1 97.31 75 ARG B C 1
ATOM 1763 O O . ARG B 1 75 ? 15.219 -11.703 3.846 1 97.31 75 ARG B O 1
ATOM 1770 N N . GLY B 1 76 ? 13.898 -10.328 4.992 1 96.94 76 GLY B N 1
ATOM 1771 C CA . GLY B 1 76 ? 13.273 -11.422 5.73 1 96.94 76 GLY B CA 1
ATOM 1772 C C . GLY B 1 76 ? 12.234 -12.172 4.926 1 96.94 76 GLY B C 1
ATOM 1773 O O . GLY B 1 76 ? 11.75 -13.219 5.352 1 96.94 76 GLY B O 1
ATOM 1774 N N . ILE B 1 77 ? 11.859 -11.688 3.82 1 97.31 77 ILE B N 1
ATOM 1775 C CA . ILE B 1 77 ? 10.859 -12.328 2.971 1 97.31 77 ILE B CA 1
ATOM 1776 C C . ILE B 1 77 ? 11.531 -13.383 2.094 1 97.31 77 ILE B C 1
ATOM 1778 O O . ILE B 1 77 ? 12.43 -13.07 1.316 1 97.31 77 ILE B O 1
ATOM 1782 N N . PRO B 1 78 ? 11.086 -14.664 2.236 1 96.88 78 PRO B N 1
ATOM 1783 C CA . PRO B 1 78 ? 11.648 -15.695 1.367 1 96.88 78 PRO B CA 1
ATOM 1784 C C . PRO B 1 78 ? 11.539 -15.352 -0.115 1 96.88 78 PRO B C 1
ATOM 1786 O O . PRO B 1 78 ? 10.539 -14.773 -0.544 1 96.88 78 PRO B O 1
ATOM 1789 N N . HIS B 1 79 ? 12.484 -15.758 -0.939 1 93.56 79 HIS B N 1
ATOM 1790 C CA . HIS B 1 79 ? 12.547 -15.43 -2.359 1 93.56 79 HIS B CA 1
ATOM 1791 C C . HIS B 1 79 ? 11.383 -16.062 -3.121 1 93.56 79 HIS B C 1
ATOM 1793 O O . HIS B 1 79 ? 11.047 -15.609 -4.223 1 93.56 79 HIS B O 1
ATOM 1799 N N . THR B 1 80 ? 10.789 -17.109 -2.574 1 94.94 80 THR B N 1
ATOM 1800 C CA . THR B 1 80 ? 9.672 -17.781 -3.221 1 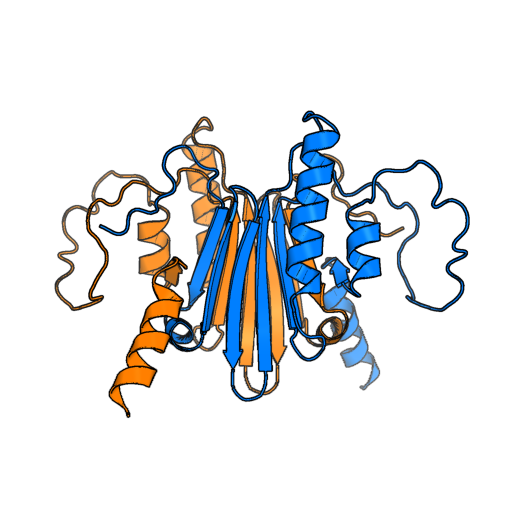94.94 80 THR B CA 1
ATOM 1801 C C . THR B 1 80 ? 8.383 -16.984 -3.062 1 94.94 80 THR B C 1
ATOM 1803 O O . THR B 1 80 ? 7.395 -17.234 -3.754 1 94.94 80 THR B O 1
ATOM 1806 N N . GLU B 1 81 ? 8.344 -16.062 -2.092 1 96.69 81 GLU B N 1
ATOM 1807 C CA . GLU B 1 81 ? 7.18 -15.227 -1.859 1 96.69 81 GLU B CA 1
ATOM 1808 C C . GLU B 1 81 ? 7.289 -13.906 -2.625 1 96.69 81 GLU B C 1
ATOM 1810 O O . GLU B 1 81 ? 8.391 -13.453 -2.934 1 96.69 81 GLU B O 1
ATOM 1815 N N . LYS B 1 82 ? 6.156 -13.352 -2.984 1 96.62 82 LYS B N 1
ATOM 1816 C CA . LYS B 1 82 ? 6.137 -12.133 -3.781 1 96.62 82 LYS B CA 1
ATOM 1817 C C . LYS B 1 82 ? 5.875 -10.906 -2.908 1 96.62 82 LYS B C 1
ATOM 1819 O O . LYS B 1 82 ? 5.379 -11.031 -1.788 1 96.62 82 LYS B O 1
ATOM 1824 N N . LEU B 1 83 ? 6.297 -9.758 -3.459 1 97.69 83 LEU B N 1
ATOM 1825 C CA . LEU B 1 83 ? 6.316 -8.555 -2.635 1 97.69 83 LEU B CA 1
ATOM 1826 C C . LEU B 1 83 ? 5.715 -7.375 -3.387 1 97.69 83 LEU B C 1
ATOM 1828 O O . LEU B 1 83 ? 6.016 -7.164 -4.562 1 97.69 83 LEU B O 1
ATOM 1832 N N . PHE B 1 84 ? 4.785 -6.676 -2.736 1 97.31 84 PHE B N 1
ATOM 1833 C CA . PHE B 1 84 ? 4.328 -5.344 -3.113 1 97.31 84 PHE B CA 1
ATOM 1834 C C . PHE B 1 84 ? 4.625 -4.336 -2.012 1 97.31 84 PHE B C 1
ATOM 1836 O O . PHE B 1 84 ? 4.422 -4.621 -0.83 1 97.31 84 PHE B O 1
ATOM 1843 N N . ILE B 1 85 ? 5.141 -3.199 -2.359 1 97.69 85 ILE B N 1
ATOM 1844 C CA . ILE B 1 85 ? 5.32 -2.092 -1.428 1 97.69 85 ILE B CA 1
ATOM 1845 C C . ILE B 1 85 ? 4.562 -0.865 -1.933 1 97.69 85 ILE B C 1
ATOM 1847 O O . ILE B 1 85 ? 4.727 -0.458 -3.084 1 97.69 85 ILE B O 1
ATOM 1851 N N . GLY B 1 86 ? 3.688 -0.31 -1.14 1 96.44 86 GLY B N 1
ATOM 1852 C CA . GLY B 1 86 ? 2.93 0.869 -1.531 1 96.44 86 GLY B CA 1
ATOM 1853 C C . GLY B 1 86 ? 2.877 1.931 -0.449 1 96.44 86 GLY B C 1
ATOM 1854 O O . GLY B 1 86 ? 2.969 1.617 0.74 1 96.44 86 GLY B O 1
ATOM 1855 N N . GLY B 1 87 ? 2.66 3.096 -0.803 1 95.31 87 GLY B N 1
ATOM 1856 C CA . GLY B 1 87 ? 2.537 4.215 0.119 1 9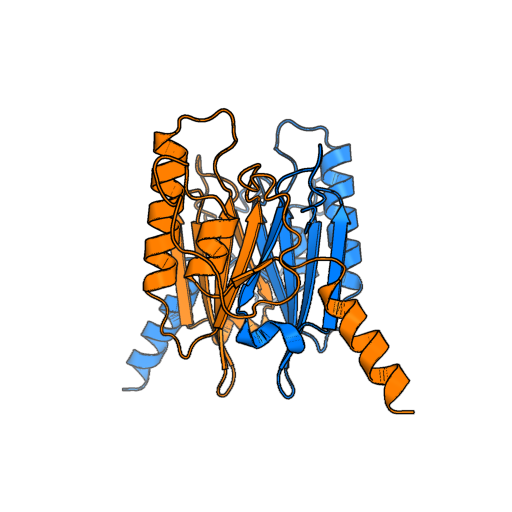5.31 87 GLY B CA 1
ATOM 1857 C C . GLY B 1 87 ? 3.244 5.465 -0.364 1 95.31 87 GLY B C 1
ATOM 1858 O O . GLY B 1 87 ? 3.336 5.707 -1.568 1 95.31 87 GLY B O 1
ATOM 1859 N N . ASP B 1 88 ? 3.59 6.309 0.568 1 92.81 88 ASP B N 1
ATOM 1860 C CA . ASP B 1 88 ? 4.289 7.555 0.275 1 92.81 88 ASP B CA 1
ATOM 1861 C C . ASP B 1 88 ? 5.793 7.402 0.489 1 92.81 88 ASP B C 1
ATOM 1863 O O . ASP B 1 88 ? 6.254 7.25 1.623 1 92.81 88 ASP B O 1
ATOM 1867 N N . PHE B 1 89 ? 6.5 7.426 -0.569 1 91.19 89 PHE B N 1
ATOM 1868 C CA . PHE B 1 89 ? 7.945 7.223 -0.521 1 91.19 89 PHE B CA 1
ATOM 1869 C C . PHE B 1 89 ? 8.672 8.555 -0.387 1 91.19 89 PHE B C 1
ATOM 1871 O O . PHE B 1 89 ? 9.891 8.586 -0.184 1 91.19 89 PHE B O 1
ATOM 1878 N N . ASN B 1 90 ? 7.957 9.477 -0.347 1 84.12 90 ASN B N 1
ATOM 1879 C CA . ASN B 1 90 ? 8.531 10.82 -0.253 1 84.12 90 ASN B CA 1
ATOM 1880 C C . ASN B 1 90 ? 9.75 10.969 -1.159 1 84.12 90 ASN B C 1
ATOM 1882 O O . ASN B 1 90 ? 10.125 10.031 -1.862 1 84.12 90 ASN B O 1
ATOM 1886 N N . SER B 1 91 ? 10.289 12.164 -1.612 1 64.94 91 SER B N 1
ATOM 1887 C CA . SER B 1 91 ? 11.297 12.586 -2.584 1 64.94 91 SER B CA 1
ATOM 1888 C C . SER B 1 91 ? 12.445 11.586 -2.652 1 64.94 91 SER B C 1
ATOM 1890 O O . SER B 1 91 ? 13.523 11.906 -3.162 1 64.94 91 SER B O 1
ATOM 1892 N N . HIS B 1 92 ? 12.234 10.477 -2.105 1 58.31 92 HIS B N 1
ATOM 1893 C CA . HIS B 1 92 ? 13.367 9.562 -2.188 1 58.31 92 HIS B CA 1
ATOM 1894 C C . HIS B 1 92 ? 13.594 9.094 -3.621 1 58.31 92 HIS B C 1
ATOM 1896 O O . HIS B 1 92 ? 14.422 8.211 -3.867 1 58.31 92 HIS B O 1
ATOM 1902 N N . ASN B 1 93 ? 12.742 9.719 -4.453 1 52.56 93 ASN B N 1
ATOM 1903 C CA . ASN B 1 93 ? 12.992 9.359 -5.844 1 52.56 93 ASN B CA 1
ATOM 1904 C C . ASN B 1 93 ? 14.172 10.141 -6.418 1 52.56 93 ASN B C 1
ATOM 1906 O O . ASN B 1 93 ? 14.07 11.344 -6.652 1 52.56 93 ASN B O 1
ATOM 1910 N N . GLY B 1 94 ? 15.234 10.117 -5.855 1 43.12 94 GLY B N 1
ATOM 1911 C CA . GLY B 1 94 ? 16.266 10.812 -6.617 1 43.12 94 GLY B CA 1
ATOM 1912 C C . GLY B 1 94 ? 16.172 10.562 -8.109 1 43.12 94 GLY B C 1
ATOM 1913 O O . GLY B 1 94 ? 15.75 9.484 -8.539 1 43.12 94 GLY B O 1
ATOM 1914 N N . ALA B 1 95 ? 15.953 11.664 -8.844 1 38.81 95 ALA B N 1
ATOM 1915 C CA . ALA B 1 95 ? 15.977 11.695 -10.305 1 38.81 95 ALA B CA 1
ATOM 1916 C C . ALA B 1 95 ? 17.016 10.703 -10.852 1 38.81 95 ALA B C 1
ATOM 1918 O O . ALA B 1 95 ? 18.203 10.844 -10.586 1 38.81 95 ALA B O 1
ATOM 1919 N N . THR B 1 96 ? 16.812 9.422 -10.75 1 36.12 96 THR B N 1
ATOM 1920 C CA . THR B 1 96 ? 17.766 8.852 -11.695 1 36.12 96 THR B CA 1
ATOM 1921 C C . THR B 1 96 ? 17.406 9.234 -13.125 1 36.12 96 THR B C 1
ATOM 1923 O O . THR B 1 96 ? 16.266 9.062 -13.562 1 36.12 96 THR B O 1
ATOM 1926 N N . SER B 1 97 ? 18.016 10.266 -13.711 1 32.5 97 SER B N 1
ATOM 1927 C CA . SER B 1 97 ? 17.922 10.586 -15.133 1 32.5 97 SER B CA 1
ATOM 1928 C C . SER B 1 97 ? 17.656 9.328 -15.969 1 32.5 97 SER B C 1
ATOM 1930 O O . SER B 1 97 ? 17.328 9.422 -17.141 1 32.5 97 SER B O 1
ATOM 1932 N N . GLY B 1 98 ? 18.5 8.234 -15.867 1 31.88 98 GLY B N 1
ATOM 1933 C CA . GLY B 1 98 ? 18.516 7.191 -16.891 1 31.88 98 GLY B CA 1
ATOM 1934 C C . GLY B 1 98 ? 17.266 6.336 -16.891 1 31.88 98 GLY B C 1
ATOM 1935 O O . GLY B 1 98 ? 16.719 6.02 -15.836 1 31.88 98 GLY B O 1
ATOM 1936 N N . GLY B 1 99 ? 16.344 6.59 -17.781 1 32.47 99 GLY B N 1
ATOM 1937 C CA . GLY B 1 99 ? 15.289 5.668 -18.172 1 32.47 99 GLY B CA 1
ATOM 1938 C C . GLY B 1 99 ? 15.641 4.215 -17.906 1 32.47 99 GLY B C 1
ATOM 1939 O O . GLY B 1 99 ? 16.625 3.707 -18.438 1 32.47 99 GLY B O 1
ATOM 1940 N N . TYR B 1 100 ? 15.5 3.633 -16.781 1 35.69 100 TYR B N 1
ATOM 1941 C CA . TYR B 1 100 ? 15.625 2.184 -16.672 1 35.69 100 TYR B CA 1
ATOM 1942 C C . TYR B 1 100 ? 14.789 1.485 -17.734 1 35.69 100 TYR B C 1
ATOM 1944 O O . TYR B 1 100 ? 13.57 1.374 -17.609 1 35.69 100 TYR B O 1
ATOM 1952 N N . ASP B 1 101 ? 14.859 1.822 -19.047 1 34.22 101 ASP B N 1
ATOM 1953 C CA . ASP B 1 101 ? 14.445 0.773 -19.969 1 34.22 101 ASP B CA 1
ATOM 1954 C C . ASP B 1 101 ? 14.797 -0.61 -19.438 1 34.22 101 ASP B C 1
ATOM 1956 O O . ASP B 1 101 ? 13.922 -1.345 -18.969 1 34.22 101 ASP B O 1
ATOM 1960 N N . ASP B 1 102 ? 15.695 -1.441 -20.391 1 31.75 102 ASP B N 1
ATOM 1961 C CA . ASP B 1 102 ? 16.125 -2.832 -20.516 1 31.75 102 ASP B CA 1
ATOM 1962 C C . ASP B 1 102 ? 16.938 -3.258 -19.281 1 31.75 102 ASP B C 1
ATOM 1964 O O . ASP B 1 102 ? 18 -2.701 -19.016 1 31.75 102 ASP B O 1
ATOM 1968 N N . MET B 1 103 ? 16.422 -3.693 -18.203 1 34.19 103 MET B N 1
ATOM 1969 C CA . MET B 1 103 ? 17.219 -4.523 -17.297 1 34.19 103 MET B CA 1
ATOM 1970 C C . MET B 1 103 ? 18.25 -5.332 -18.078 1 34.19 103 MET B C 1
ATOM 1972 O O . MET B 1 103 ? 18.125 -6.551 -18.203 1 34.19 103 MET B O 1
ATOM 1976 N N . HIS B 1 104 ? 18.719 -5.113 -19.328 1 30.97 104 HIS B N 1
ATOM 1977 C CA . HIS B 1 104 ? 19.906 -5.887 -19.625 1 30.97 104 HIS B CA 1
ATOM 1978 C C . HIS B 1 104 ? 21.016 -5.641 -18.594 1 30.97 104 HIS B C 1
ATOM 1980 O O . HIS B 1 104 ? 20.953 -4.656 -17.859 1 30.97 104 HIS B O 1
ATOM 1986 N N . GLY B 1 105 ? 22.391 -6.234 -18.906 1 28.64 105 GLY B N 1
ATOM 1987 C CA . GLY B 1 105 ? 23.625 -6.707 -18.281 1 28.64 105 GLY B CA 1
ATOM 1988 C C . GLY B 1 105 ? 24.391 -5.609 -17.562 1 28.64 105 GLY B C 1
ATOM 1989 O O . GLY B 1 105 ? 24.859 -5.801 -16.438 1 28.64 105 GLY B O 1
ATOM 1990 N N . GLY B 1 106 ? 25.016 -4.617 -18.375 1 28.77 106 GLY B N 1
ATOM 1991 C CA . GLY B 1 106 ? 26.328 -4.148 -17.953 1 28.77 106 GLY B CA 1
ATOM 1992 C C . GLY B 1 106 ? 26.25 -3.145 -16.812 1 28.77 106 GLY B C 1
ATOM 1993 O O . GLY B 1 106 ? 26.172 -1.938 -17.047 1 28.77 106 GLY B O 1
ATOM 1994 N N . PHE B 1 107 ? 25.422 -3.295 -15.891 1 31.08 107 PHE B N 1
ATOM 1995 C CA . PHE B 1 107 ? 25.516 -2.262 -14.867 1 31.08 107 PHE B CA 1
ATOM 1996 C C . PHE B 1 107 ? 26.906 -2.217 -14.258 1 31.08 107 PHE B C 1
ATOM 1998 O O . PHE B 1 107 ? 27.406 -3.23 -13.773 1 31.08 107 PHE B O 1
ATOM 2005 N N . SER B 1 108 ? 27.781 -1.362 -14.891 1 28.73 108 SER B N 1
ATOM 2006 C CA . SER B 1 108 ? 29.031 -1.092 -14.172 1 28.73 108 SER B CA 1
ATOM 2007 C C . SER B 1 108 ? 28.75 -0.635 -12.742 1 28.73 108 SER B C 1
ATOM 2009 O O . SER B 1 108 ? 27.938 0.262 -12.516 1 28.73 108 SER B O 1
ATOM 2011 N N . PHE B 1 109 ? 28.969 -1.464 -11.727 1 30.58 109 PHE B N 1
ATOM 2012 C CA . PHE B 1 109 ? 29.031 -1.389 -10.273 1 30.58 109 PHE B CA 1
ATOM 2013 C C . PHE B 1 109 ? 29.812 -0.156 -9.828 1 30.58 109 PHE B C 1
ATOM 2015 O O . PHE B 1 109 ? 30.094 0.009 -8.641 1 30.58 109 PHE B O 1
ATOM 2022 N N . GLY B 1 110 ? 30.438 0.595 -10.711 1 30.47 110 GLY B N 1
ATOM 2023 C CA . GLY B 1 110 ? 31.516 1.398 -10.148 1 30.47 110 GLY B CA 1
ATOM 2024 C C . GLY B 1 110 ? 31.047 2.398 -9.117 1 30.47 110 GLY B C 1
ATOM 2025 O O . GLY B 1 110 ? 31.641 2.521 -8.047 1 30.47 110 GLY B O 1
ATOM 2026 N N . ASP B 1 111 ? 30.391 3.602 -9.484 1 31.91 111 ASP B N 1
ATOM 2027 C CA . ASP B 1 111 ? 30.438 4.738 -8.57 1 31.91 111 ASP B CA 1
ATOM 2028 C C . ASP B 1 111 ? 29.406 4.605 -7.461 1 31.91 111 ASP B C 1
ATOM 2030 O O . ASP B 1 111 ? 28.312 5.176 -7.551 1 31.91 111 ASP B O 1
ATOM 2034 N N . ARG B 1 112 ? 29.156 3.445 -6.891 1 36.31 112 ARG B N 1
ATOM 2035 C CA . ARG B 1 112 ? 28.438 3.234 -5.637 1 36.31 112 ARG B CA 1
ATOM 2036 C C . ARG B 1 112 ? 28.969 4.156 -4.543 1 36.31 112 ARG B C 1
ATOM 2038 O O . ARG B 1 112 ? 28.719 3.926 -3.357 1 36.31 112 ARG B O 1
ATOM 2045 N N . ASN B 1 113 ? 30.016 4.836 -4.715 1 33.25 113 ASN B N 1
ATOM 2046 C CA . ASN B 1 113 ? 30.688 5.473 -3.594 1 33.25 113 ASN B CA 1
ATOM 2047 C C . ASN B 1 113 ? 29.703 6.148 -2.646 1 33.25 113 ASN B C 1
ATOM 2049 O O . ASN B 1 113 ? 29.594 5.758 -1.483 1 33.25 113 ASN B O 1
ATOM 2053 N N . ARG B 1 114 ? 29.734 7.543 -2.354 1 35.78 114 ARG B N 1
ATOM 2054 C CA . ARG B 1 114 ? 29.328 8.188 -1.109 1 35.78 114 ARG B CA 1
ATOM 2055 C C . ARG B 1 114 ? 27.828 8.133 -0.921 1 35.78 114 ARG B C 1
ATOM 2057 O O . ARG B 1 114 ? 27.297 8.641 0.068 1 35.78 114 ARG B O 1
ATOM 2064 N N . GLY B 1 115 ? 26.844 8.203 -1.989 1 40.38 115 GLY B N 1
ATOM 2065 C CA . GLY B 1 115 ? 25.531 8.797 -2.178 1 40.38 115 GLY B CA 1
ATOM 2066 C C . GLY B 1 115 ? 24.391 7.926 -1.653 1 40.38 115 GLY B C 1
ATOM 2067 O O . GLY B 1 115 ? 24.547 6.707 -1.561 1 40.38 115 GLY B O 1
ATOM 2068 N N . GLY B 1 116 ? 23.453 8.508 -0.712 1 49.28 116 GLY B N 1
ATOM 2069 C CA . GLY B 1 116 ? 22.234 8.047 -0.082 1 49.28 116 GLY B CA 1
ATOM 2070 C C . GLY B 1 116 ? 21.453 7.066 -0.935 1 49.28 116 GLY B C 1
ATOM 2071 O O . GLY B 1 116 ? 21.344 7.238 -2.15 1 49.28 116 GLY B O 1
ATOM 2072 N N . THR B 1 117 ? 21.484 5.809 -0.509 1 60.72 117 THR B N 1
ATOM 2073 C CA . THR B 1 117 ? 20.672 4.805 -1.179 1 60.72 117 THR B CA 1
ATOM 2074 C C . THR B 1 117 ? 19.297 5.371 -1.534 1 60.72 117 THR B C 1
ATOM 2076 O O . THR B 1 117 ? 18.609 5.91 -0.672 1 60.72 117 THR B O 1
ATOM 2079 N N . SER B 1 118 ? 19.094 5.566 -2.766 1 75.81 118 SER B N 1
ATOM 2080 C CA . SER B 1 118 ? 17.828 6.066 -3.283 1 75.81 118 SER B CA 1
ATOM 2081 C C . SER B 1 118 ? 16.781 4.953 -3.365 1 75.81 118 SER B C 1
ATOM 2083 O O . SER B 1 118 ? 17.109 3.775 -3.205 1 75.81 118 SER B O 1
ATOM 2085 N N . LEU B 1 119 ? 15.633 5.266 -3.295 1 79.62 119 LEU B N 1
ATOM 2086 C CA . LEU B 1 119 ? 14.539 4.336 -3.537 1 79.62 119 LEU B CA 1
ATOM 2087 C C . LEU B 1 119 ? 14.828 3.457 -4.75 1 79.62 119 LEU B C 1
ATOM 2089 O O . LEU B 1 119 ? 14.492 2.27 -4.758 1 79.62 119 LEU B O 1
ATOM 2093 N N . LEU B 1 120 ? 15.492 3.998 -5.703 1 84.38 120 LEU B N 1
ATOM 2094 C CA . LEU B 1 120 ? 15.828 3.248 -6.91 1 84.38 120 LEU B CA 1
ATOM 2095 C C . LEU B 1 120 ? 16.859 2.172 -6.609 1 84.38 120 LEU B C 1
ATOM 2097 O O . LEU B 1 120 ? 16.766 1.047 -7.102 1 84.38 120 LEU B O 1
ATOM 2101 N N . ASP B 1 121 ? 17.875 2.592 -5.863 1 86.12 121 ASP B N 1
ATO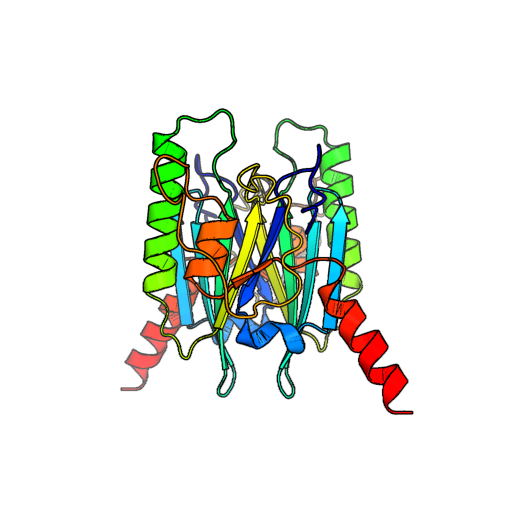M 2102 C CA . ASP B 1 121 ? 18.891 1.611 -5.469 1 86.12 121 ASP B CA 1
ATOM 2103 C C . ASP B 1 121 ? 18.25 0.468 -4.676 1 86.12 121 ASP B C 1
ATOM 2105 O O . ASP B 1 121 ? 18.594 -0.699 -4.883 1 86.12 121 ASP B O 1
ATOM 2109 N N . PHE B 1 122 ? 17.422 0.834 -3.824 1 89.19 122 PHE B N 1
ATOM 2110 C CA . PHE B 1 122 ? 16.703 -0.154 -3.035 1 89.19 122 PHE B CA 1
ATOM 2111 C C . PHE B 1 122 ? 15.891 -1.082 -3.938 1 89.19 122 PHE B C 1
ATOM 2113 O O . PHE B 1 122 ? 15.961 -2.305 -3.801 1 89.19 122 PHE B O 1
ATOM 2120 N N . ALA B 1 123 ? 15.102 -0.537 -4.832 1 90.69 123 ALA B N 1
ATOM 2121 C CA . ALA B 1 123 ? 14.266 -1.325 -5.742 1 90.69 123 ALA B CA 1
ATOM 2122 C C . ALA B 1 123 ? 15.117 -2.295 -6.555 1 90.69 123 ALA B C 1
ATOM 2124 O O . ALA B 1 123 ? 14.758 -3.467 -6.711 1 90.69 123 ALA B O 1
ATOM 2125 N N . ARG B 1 124 ? 16.203 -1.864 -7.023 1 90.69 124 ARG B N 1
ATOM 2126 C CA . ARG B 1 124 ? 17.094 -2.703 -7.812 1 90.69 124 ARG B CA 1
ATOM 2127 C C . ARG B 1 124 ? 17.672 -3.838 -6.969 1 90.69 124 ARG B C 1
ATOM 2129 O O . ARG B 1 124 ? 17.703 -4.988 -7.41 1 90.69 124 ARG B O 1
ATOM 2136 N N . ALA B 1 125 ? 18.109 -3.477 -5.824 1 92.38 125 ALA B N 1
ATOM 2137 C CA . ALA B 1 125 ? 18.734 -4.453 -4.938 1 92.38 125 ALA B CA 1
ATOM 2138 C C . ALA B 1 125 ? 17.797 -5.609 -4.637 1 92.38 125 ALA B C 1
ATOM 2140 O O . ALA B 1 125 ? 18.234 -6.734 -4.402 1 92.38 125 ALA B O 1
ATOM 2141 N N . PHE B 1 126 ? 16.5 -5.359 -4.68 1 95.62 126 PHE B N 1
ATOM 2142 C CA . PHE B 1 126 ? 15.547 -6.379 -4.266 1 95.62 126 PHE B CA 1
ATOM 2143 C C . PHE B 1 126 ? 14.688 -6.816 -5.445 1 95.62 126 PHE B C 1
ATOM 2145 O O . PHE B 1 126 ? 13.641 -7.441 -5.254 1 95.62 126 PHE B O 1
ATOM 2152 N N . ASP B 1 127 ? 15.094 -6.453 -6.688 1 95.88 127 ASP B N 1
ATOM 2153 C CA . ASP B 1 127 ? 14.414 -6.844 -7.918 1 95.88 127 ASP B CA 1
ATOM 2154 C C . ASP B 1 127 ? 12.953 -6.398 -7.902 1 95.88 127 ASP B C 1
ATOM 2156 O O . ASP B 1 127 ? 12.055 -7.191 -8.195 1 95.88 127 ASP B O 1
ATOM 2160 N N . LEU B 1 128 ? 12.852 -5.105 -7.488 1 94.94 128 LEU B N 1
ATOM 2161 C CA . LEU B 1 128 ? 11.547 -4.461 -7.539 1 94.94 128 LEU B CA 1
ATOM 2162 C C . LEU B 1 128 ? 11.484 -3.449 -8.68 1 94.94 128 LEU B C 1
ATOM 2164 O O . LEU B 1 128 ? 12.484 -2.807 -9 1 94.94 128 LEU B O 1
ATOM 2168 N N . VAL B 1 129 ? 10.273 -3.369 -9.203 1 92.5 129 VAL B N 1
ATOM 2169 C CA . VAL B 1 129 ? 10.055 -2.389 -10.258 1 92.5 129 VAL B CA 1
ATOM 2170 C C . VAL B 1 129 ? 9.023 -1.36 -9.805 1 92.5 129 VAL B C 1
ATOM 2172 O O . VAL B 1 129 ? 8.039 -1.707 -9.141 1 92.5 129 VAL B O 1
ATOM 2175 N N . ILE B 1 130 ? 9.281 -0.153 -10.117 1 89.31 130 ILE B N 1
ATOM 2176 C CA . ILE B 1 130 ? 8.359 0.93 -9.797 1 89.31 130 ILE B CA 1
ATOM 2177 C C . ILE B 1 130 ? 7.195 0.932 -10.781 1 89.31 130 ILE B C 1
ATOM 2179 O O . ILE B 1 130 ? 7.402 1.01 -12 1 89.31 130 ILE B O 1
ATOM 2183 N N . ALA B 1 131 ? 5.984 0.831 -10.234 1 89.56 131 ALA B N 1
ATOM 2184 C CA . ALA B 1 131 ? 4.809 0.86 -11.094 1 89.56 131 ALA B CA 1
ATOM 2185 C C . ALA B 1 131 ? 4.633 2.234 -11.734 1 89.56 131 ALA B C 1
ATOM 2187 O O . ALA B 1 131 ? 4.711 3.258 -11.055 1 89.56 131 ALA B O 1
ATOM 2188 N N . ASN B 1 132 ? 4.434 2.252 -13.055 1 79.06 132 ASN B N 1
ATOM 2189 C CA . ASN B 1 132 ? 4.191 3.484 -13.805 1 79.06 132 ASN B CA 1
ATOM 2190 C C . ASN B 1 132 ? 3.283 3.246 -15 1 79.06 132 ASN B C 1
ATOM 2192 O O . ASN B 1 132 ? 2.887 2.109 -15.273 1 79.06 132 ASN B O 1
ATOM 2196 N N . SER B 1 133 ? 2.754 4.34 -15.523 1 73.69 133 SER B N 1
ATOM 2197 C CA . SER B 1 133 ? 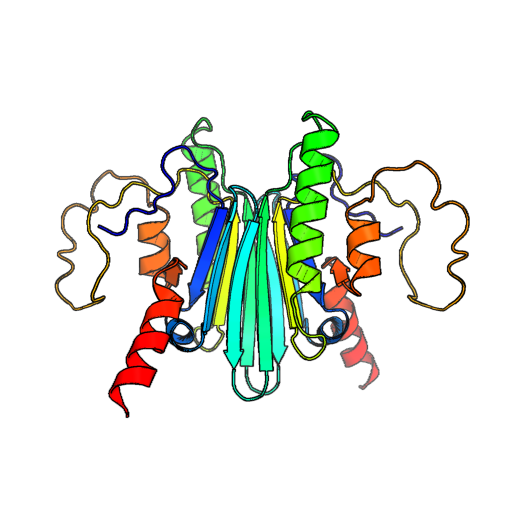1.748 4.285 -16.578 1 73.69 133 SER B CA 1
ATOM 2198 C C . SER B 1 133 ? 2.201 3.389 -17.734 1 73.69 133 SER B C 1
ATOM 2200 O O . SER B 1 133 ? 1.378 2.916 -18.516 1 73.69 133 SER B O 1
ATOM 2202 N N . SER B 1 134 ? 3.461 3.021 -17.828 1 67.75 134 SER B N 1
ATOM 2203 C CA . SER B 1 134 ? 3.951 2.219 -18.953 1 67.75 134 SER B CA 1
ATOM 2204 C C . SER B 1 134 ? 3.76 0.729 -18.688 1 67.75 134 SER B C 1
ATOM 2206 O O . SER B 1 134 ? 3.883 -0.088 -19.594 1 67.75 134 SER B O 1
ATOM 2208 N N . PHE B 1 135 ? 3.518 0.312 -17.516 1 70.31 135 PHE B N 1
ATOM 2209 C CA . PHE B 1 135 ? 3.383 -1.096 -17.156 1 70.31 135 PHE B CA 1
ATOM 2210 C C . PHE B 1 135 ? 2.287 -1.762 -17.969 1 70.31 135 PHE B C 1
ATOM 2212 O O . PHE B 1 135 ? 2.479 -2.861 -18.5 1 70.31 135 PHE B O 1
ATOM 2219 N N . SER B 1 136 ? 1.16 -1.133 -17.984 1 65.31 136 SER B N 1
ATOM 2220 C CA . SER B 1 136 ? 0.002 -1.782 -18.594 1 65.31 136 SER B CA 1
ATOM 2221 C C . SER B 1 136 ? -0.046 -1.536 -20.094 1 65.31 136 SER B C 1
ATOM 2223 O O . SER B 1 136 ? -0.72 -2.264 -20.828 1 65.31 136 SER B O 1
ATOM 2225 N N . LYS B 1 137 ? 0.615 -0.579 -20.547 1 65 137 LYS B N 1
ATOM 2226 C CA . LYS B 1 137 ? 0.589 -0.303 -21.984 1 65 137 LYS B CA 1
ATOM 2227 C C . LYS B 1 137 ? 1.256 -1.427 -22.766 1 65 137 LYS B C 1
ATOM 2229 O O . LYS B 1 137 ? 0.854 -1.727 -23.891 1 65 137 LYS B O 1
ATOM 2234 N N . LYS B 1 138 ? 2.168 -1.96 -22.219 1 55.22 138 LYS B N 1
ATOM 2235 C CA . LYS B 1 138 ? 2.904 -2.99 -22.938 1 55.22 138 LYS B CA 1
ATOM 2236 C C . LYS B 1 138 ? 1.999 -4.168 -23.297 1 55.22 138 LYS B C 1
ATOM 2238 O O . LYS B 1 138 ? 2.156 -4.781 -24.359 1 55.22 138 LYS B O 1
ATOM 2243 N N . ARG B 1 139 ? 1.094 -4.348 -22.406 1 53.69 139 ARG B N 1
ATOM 2244 C CA . ARG B 1 139 ? 0.232 -5.488 -22.703 1 53.69 139 ARG B CA 1
ATOM 2245 C C . ARG B 1 139 ? -0.738 -5.156 -23.828 1 53.69 139 ARG B C 1
ATOM 2247 O O . ARG B 1 139 ? -1.18 -6.051 -24.562 1 53.69 139 ARG B O 1
ATOM 2254 N N . GLU B 1 140 ? -1.176 -3.842 -23.781 1 54.12 140 GLU B N 1
ATOM 2255 C CA . GLU B 1 140 ? -2.045 -3.467 -24.891 1 54.12 140 GLU B CA 1
ATOM 2256 C C . GLU B 1 140 ? -1.344 -3.662 -26.234 1 54.12 140 GLU B C 1
ATOM 2258 O O . GLU B 1 140 ? -1.979 -4.031 -27.219 1 54.12 140 GLU B O 1
ATOM 2263 N N . HIS B 1 141 ? -0.118 -3.482 -26.203 1 49.41 141 HIS B N 1
ATOM 2264 C CA . HIS B 1 141 ? 0.58 -3.594 -27.484 1 49.41 141 HIS B CA 1
ATOM 2265 C C . HIS B 1 141 ? 0.86 -5.055 -27.828 1 49.41 141 HIS B C 1
ATOM 2267 O O . HIS B 1 141 ? 1.005 -5.398 -29 1 49.41 141 HIS B O 1
ATOM 2273 N N . LEU B 1 142 ? 0.948 -5.785 -26.766 1 46.75 142 LEU B N 1
ATOM 2274 C CA . LEU B 1 142 ? 1.242 -7.176 -27.094 1 46.75 142 LEU B CA 1
ATOM 2275 C C . LEU B 1 142 ? 0.02 -7.867 -27.688 1 46.75 142 LEU B C 1
ATOM 2277 O O . LEU B 1 142 ? 0.156 -8.789 -28.5 1 46.75 142 LEU B O 1
ATOM 2281 N N . VAL B 1 143 ? -1.107 -7.367 -27.297 1 48 143 VAL B N 1
ATOM 2282 C CA . VAL B 1 143 ? -2.318 -7.984 -27.828 1 48 143 VAL B CA 1
ATOM 2283 C C . VAL B 1 143 ? -2.504 -7.578 -29.281 1 48 143 VAL B C 1
ATOM 2285 O O . VAL B 1 143 ? -3.168 -8.281 -30.047 1 48 143 VAL B O 1
ATOM 2288 N N . THR B 1 144 ? -1.99 -6.434 -29.641 1 45.03 144 THR B N 1
ATOM 2289 C CA . THR B 1 144 ? -2.225 -6.031 -31.031 1 45.03 144 THR B CA 1
ATOM 2290 C C . THR B 1 144 ? -1.346 -6.836 -31.984 1 45.03 144 THR B C 1
ATOM 2292 O O . THR B 1 144 ? -1.68 -6.996 -33.156 1 45.03 144 THR B O 1
ATOM 2295 N N . PHE B 1 145 ? -0.241 -7.312 -31.453 1 40 145 PHE B N 1
ATOM 2296 C CA . PHE B 1 145 ? 0.564 -7.914 -32.5 1 40 145 PHE B CA 1
ATOM 2297 C C . PHE B 1 145 ? 0.058 -9.312 -32.844 1 40 145 PHE B C 1
ATOM 2299 O O . PHE B 1 145 ? 0.536 -9.938 -33.781 1 40 145 PHE B O 1
ATOM 2306 N N . ARG B 1 146 ? -0.645 -9.828 -31.906 1 38.59 146 ARG B N 1
ATOM 2307 C CA . ARG B 1 146 ? -1.021 -11.188 -32.281 1 38.59 146 ARG B CA 1
ATOM 2308 C C . ARG B 1 146 ? -2.264 -11.188 -33.156 1 38.59 146 ARG B C 1
ATOM 2310 O O . ARG B 1 146 ? -2.803 -12.25 -33.5 1 38.59 146 ARG B O 1
ATOM 2317 N N . SER B 1 147 ? -2.709 -10.102 -33.438 1 33.09 147 SER B N 1
ATOM 2318 C CA . SER B 1 147 ? -3.666 -10.344 -34.531 1 33.09 147 SER B CA 1
ATOM 2319 C C . SER B 1 147 ? -2.957 -10.727 -35.812 1 33.09 147 SER B C 1
ATOM 2321 O O . SER B 1 147 ? -1.832 -10.289 -36.062 1 33.09 147 SER B O 1
#

InterPro domains:
  IPR005135 Endonuclease/exonuclease/phosphatase [PF03372] (6-114)
  IPR027124 SWR1-complex protein 5/Craniofacial development protein 1/2 [PTHR23227] (10-146)
  IPR036691 Endonuclease/exonuclease/phosphatase superfamily [G3DSA:3.60.10.10] (2-147)
  IPR036691 Endonuclease/exonuclease/phosphatase superfamily [SSF56219] (4-103)

Foldseek 3Di:
DPPPVCDVAAPWDDDDDPVQVVQWPDWDDPGSFWIWTWGDDDQAIEIEIEGDADEPPDDPVSNVVRLVSVVVVLVPDDPSHYYDYDYDNYPLAPPPVDDPDDPDDDPPPPPPPDDDCGPVNSCVVNVHDDDDPVVPVVVVVVVVVVD/DPPPVCDVAAPWDDDDDPVQVVQWPDWDDPGSFWIWTWGDDDQAIEIEIEGDADEPPDDPVSNVVRLVSVVVVLVPDDPSHYYDYDYHRYPLAPPPVDDPDDPDDDPPPPPPPDDDCGPVNSCVVNVHDDDDPVVVVVVVVVVVVVD

Nearest PDB structures (foldseek):
  4gyz-assembly6_F  TM=7.881E-01  e=2.911E-02  Mus musculus
  4gyz-assembly4_D  TM=7.797E-01  e=3.744E-02  Mus musculus
  4gyz-assembly8_H  TM=7.817E-01  e=8.487E-02  Mus musculus
  5inm-assembly3_C  TM=7.830E-01  e=1.593E-01  Mus musculus
  4gyz-assembly7_G  TM=6.732E-01  e=7.969E-02  Mus musculus

Secondary structure (DSSP, 8-state):
------SSS--EEEEEEGGGGGGEEEEEE-SSSEEEEEEEETTEEEEEEEEEPPPTTS-HHHHHHHHHHHHHHHHTS-TTSEEEEEEE-TT------S------S-------SS----HHHHHHHTTEEE--THHHHHHHHHHHHT-/------SSS--EEEEEEGGGGGGEEEEEE-SSSEEEEEEEETTEEEEEEEEEPPPTTS-HHHHHHHHHHHHHHHHTS-TTSEEEEEEE-TT------S------S----TT-SSS---HHHHHHHTTEEE--THHHHHHHHHHHHT-

Solvent-accessible surface area (backbone atoms only — not comparable to full-atom values): 16461 Å² total; per-residue (Å²): 69,48,66,70,74,53,58,101,48,53,33,54,45,38,36,33,29,50,90,46,51,86,33,32,65,40,47,45,74,79,56,61,36,36,34,37,38,32,34,57,48,97,100,43,42,41,34,42,33,18,31,46,44,65,54,77,88,53,58,70,65,60,47,49,51,50,52,48,54,50,48,53,57,56,69,68,51,59,86,88,44,41,48,38,39,22,6,26,46,25,71,38,62,58,80,49,66,66,33,77,74,77,89,65,82,81,69,80,75,67,91,68,69,95,70,80,81,28,53,61,54,50,28,57,75,68,48,32,37,75,66,45,74,64,56,25,49,54,52,60,51,55,59,57,62,71,103,71,42,64,69,72,52,59,100,50,54,34,55,46,37,35,32,31,50,90,45,50,85,34,33,65,40,48,48,73,79,56,61,35,36,34,36,39,30,35,57,47,95,99,42,43,41,34,43,34,20,30,46,44,65,54,77,88,53,58,67,65,59,46,49,50,52,52,49,53,51,47,54,56,56,70,68,50,58,86,90,43,42,46,37,40,24,7,26,47,24,72,40,61,60,79,51,69,67,31,78,70,77,88,69,83,83,70,78,76,67,89,68,69,92,74,78,82,30,53,62,55,51,28,56,76,68,47,34,36,73,67,45,73,64,56,25,50,53,54,60,53,54,59,58,63,70,102